Protein AF-A0A8H6ERH5-F1 (afdb_monomer_lite)

pLDDT: mean 72.52, std 19.08, range [26.14, 94.0]

Secondary structure (DSSP, 8-state):
---------TTHHHH-S---------SSTTTGGGS-HHHHHHHTTT-THHHHGGG-----S-HHHHHHHHHHHHHHHHHHHHHHTSSS-----HHHHHHHHHHHHHHHHHHS---EEEETTEEEES--SSPPHHHHHHHHHHHHHHTSPPTHHHHHHHHHHHH-----HHHHHHHHHHHHHHHHHHHHHHTTT----TTS--HHHHHHHHHHHHHHHHHHTT-

Sequence (223 aa):
MVHNSSSGDLSEWRLKKVAPEDEEGGEVEGDLRNIPDIVVETLELKNQTQYEHHKADPPLLTFRYFLLSVLFVVPGALMDTMNSFRTTSAPYGVLVVQLLSYPLGEWLSQVLPHRDVDLGLFKFSLNPGPWSVKESVLVTLTAASGATGNQGTFGISLAKIFYDIDIPVWACLAFMYGIVWTGYSFGAVARKFVLYDPKFVWPKALMQTSLSGLSRKALEQKA

Foldseek 3Di:
DDDDDDDDDPVVVVPPPDDDDDDDDDDPVPQVPLFPVLVCVLVVVVPVVVVVVPPDDDPQDAVLLVVLLCVLLVVLQVLQVVQVVDPDHDHDDLVVLLVVLLVVSQVLLVVWDQDFDCPPVDTHTNHSDGDDLSNSLSSSVSSVLRSHHQPLVVVQVCCCPPVVDDDDPVVSVVVSVVVSVVVVVVVVVVVVVDDPRSNDDDVVVSVSSSSSVVSVVVVVVVD

Structure (mmCIF, N/CA/C/O backbone):
data_AF-A0A8H6ERH5-F1
#
_entry.id   AF-A0A8H6ERH5-F1
#
loop_
_atom_site.group_PDB
_atom_site.id
_atom_site.type_symbol
_atom_site.label_atom_id
_atom_site.label_alt_id
_atom_site.label_comp_id
_atom_site.label_asym_id
_atom_site.label_entity_id
_atom_site.label_seq_id
_atom_site.pdbx_PDB_ins_code
_atom_site.Cartn_x
_atom_site.Cartn_y
_atom_site.Cartn_z
_atom_site.occupancy
_atom_site.B_iso_or_equiv
_atom_site.auth_seq_id
_atom_site.auth_comp_id
_atom_site.auth_asym_id
_atom_site.auth_atom_id
_atom_site.pdbx_PDB_model_num
ATOM 1 N N . MET A 1 1 ? 15.194 -51.498 31.115 1.00 32.91 1 MET A N 1
ATOM 2 C CA . MET A 1 1 ? 16.043 -50.914 30.054 1.00 32.91 1 MET A CA 1
ATOM 3 C C . MET A 1 1 ? 15.206 -50.818 28.798 1.00 32.91 1 MET A C 1
ATOM 5 O O . MET A 1 1 ? 14.539 -51.782 28.451 1.00 32.91 1 MET A O 1
ATOM 9 N N . VAL A 1 2 ? 15.143 -49.614 28.242 1.00 30.33 2 VAL A N 1
ATOM 10 C CA . VAL A 1 2 ? 14.163 -49.163 27.253 1.00 30.33 2 VAL A CA 1
ATOM 11 C C . VAL A 1 2 ? 14.554 -49.619 25.849 1.00 30.33 2 VAL A C 1
ATOM 13 O O . VAL A 1 2 ? 15.672 -49.377 25.411 1.00 30.33 2 VAL A O 1
ATOM 16 N N . HIS A 1 3 ? 13.589 -50.190 25.136 1.00 30.77 3 HIS A N 1
ATOM 17 C CA . HIS A 1 3 ? 13.425 -50.026 23.696 1.00 30.77 3 HIS A CA 1
ATOM 18 C C . HIS A 1 3 ? 11.953 -49.667 23.474 1.00 30.77 3 HIS A C 1
ATOM 20 O O . HIS A 1 3 ? 11.085 -50.391 23.949 1.00 30.77 3 HIS A O 1
ATOM 26 N N . ASN A 1 4 ? 11.662 -48.584 22.756 1.00 29.19 4 ASN A N 1
ATOM 27 C CA . ASN A 1 4 ? 11.201 -48.734 21.379 1.00 29.19 4 ASN A CA 1
ATOM 28 C C . ASN A 1 4 ? 11.139 -47.378 20.660 1.00 29.19 4 ASN A C 1
ATOM 30 O O . ASN A 1 4 ? 10.745 -46.363 21.225 1.00 29.19 4 ASN A O 1
ATOM 34 N N . SER A 1 5 ? 11.542 -47.422 19.398 1.00 46.59 5 SER A N 1
ATOM 35 C CA . SER A 1 5 ? 11.396 -46.394 18.377 1.00 46.59 5 SER A CA 1
ATOM 36 C C . SER A 1 5 ? 9.991 -46.485 17.776 1.00 46.59 5 SER A C 1
ATOM 38 O O . SER A 1 5 ? 9.533 -47.589 17.493 1.00 46.59 5 SER A O 1
ATOM 40 N N . SER A 1 6 ? 9.321 -45.355 17.540 1.00 32.53 6 SER A N 1
ATOM 41 C CA . SER A 1 6 ? 8.239 -45.274 16.553 1.00 32.53 6 SER A CA 1
ATOM 42 C C . SER A 1 6 ? 8.001 -43.820 16.142 1.00 32.53 6 SER A C 1
ATOM 44 O O . SER A 1 6 ? 7.583 -42.995 16.946 1.00 32.53 6 SER A O 1
ATOM 46 N N . SER A 1 7 ? 8.329 -43.548 14.879 1.00 36.69 7 SER A N 1
ATOM 47 C CA . SER A 1 7 ? 7.862 -42.473 13.991 1.00 36.69 7 SER A CA 1
ATOM 48 C C . SER A 1 7 ? 6.843 -41.476 14.565 1.00 36.69 7 SER A C 1
ATOM 50 O O . SER A 1 7 ? 5.673 -41.811 14.735 1.00 36.69 7 SER A O 1
ATOM 52 N N . GLY A 1 8 ? 7.279 -40.227 14.756 1.00 41.34 8 GLY A N 1
ATOM 53 C CA . GLY A 1 8 ? 6.389 -39.086 14.972 1.00 41.34 8 GLY A CA 1
ATOM 54 C C . GLY A 1 8 ? 5.612 -38.776 13.695 1.00 41.34 8 GLY A C 1
ATOM 55 O O . GLY A 1 8 ? 6.183 -38.298 12.713 1.00 41.34 8 GLY A O 1
ATOM 56 N N . ASP A 1 9 ? 4.325 -39.103 13.710 1.00 38.03 9 ASP A N 1
ATOM 57 C CA . ASP A 1 9 ? 3.399 -38.868 12.615 1.00 38.03 9 ASP A CA 1
ATOM 58 C C . ASP A 1 9 ? 3.100 -37.362 12.484 1.00 38.03 9 ASP A C 1
ATOM 60 O O . ASP A 1 9 ? 2.643 -36.694 13.411 1.00 38.03 9 ASP A O 1
ATOM 64 N N . LEU A 1 10 ? 3.376 -36.809 11.303 1.00 41.69 10 LEU A N 1
ATOM 65 C CA . LEU A 1 10 ? 3.173 -35.402 10.942 1.00 41.69 10 LEU A CA 1
ATOM 66 C C . LEU A 1 10 ? 1.688 -35.090 10.651 1.00 41.69 10 LEU A C 1
ATOM 68 O O . LEU A 1 10 ? 1.361 -34.082 10.024 1.00 41.69 10 LEU A O 1
ATOM 72 N N . SER A 1 11 ? 0.771 -35.966 11.040 1.00 43.31 11 SER A N 1
ATOM 73 C CA . SER A 1 11 ? -0.672 -35.757 10.951 1.00 43.31 11 SER A CA 1
ATOM 74 C C . SER A 1 11 ? -1.212 -34.975 12.161 1.00 43.31 11 SER A C 1
ATOM 76 O O . SER A 1 11 ? -2.149 -34.187 12.005 1.00 43.31 11 SER A O 1
ATOM 78 N N . GLU A 1 12 ? -0.562 -35.076 13.329 1.00 37.28 12 GLU A N 1
ATOM 79 C CA . GLU A 1 12 ? -1.030 -34.446 14.573 1.00 37.28 12 GLU A CA 1
ATOM 80 C C . GLU A 1 12 ? -0.913 -32.914 14.572 1.00 37.28 12 GLU A C 1
ATOM 82 O O . GLU A 1 12 ? -1.787 -32.222 15.095 1.00 37.28 12 GLU A O 1
ATOM 87 N N . TRP A 1 13 ? 0.093 -32.339 13.898 1.00 42.53 13 TRP A N 1
ATOM 88 C CA . TRP A 1 13 ? 0.202 -30.874 13.786 1.00 42.53 13 TRP A CA 1
ATOM 89 C C . TRP A 1 13 ? -0.883 -30.263 12.890 1.00 42.53 13 TRP A C 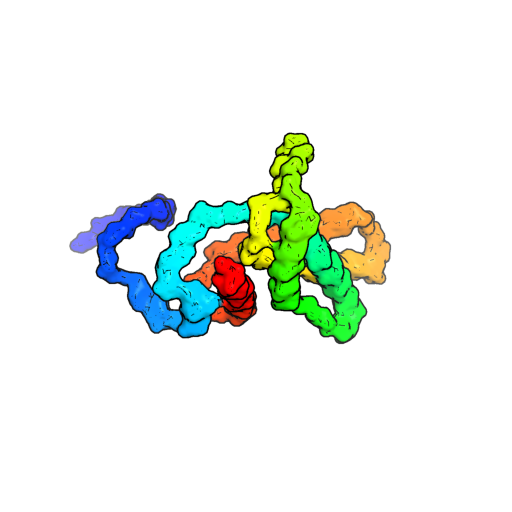1
ATOM 91 O O . TRP A 1 13 ? -1.138 -29.059 12.960 1.00 42.53 13 TRP A O 1
ATOM 101 N N . ARG A 1 14 ? -1.527 -31.072 12.036 1.00 40.72 14 ARG A N 1
ATOM 102 C CA . ARG A 1 14 ? -2.529 -30.591 11.078 1.00 40.72 14 ARG A CA 1
ATOM 103 C C . ARG A 1 14 ? -3.953 -30.584 11.639 1.00 40.72 14 ARG A C 1
ATOM 105 O O . ARG A 1 14 ? -4.793 -29.888 11.073 1.00 40.72 14 ARG A O 1
ATOM 112 N N . LEU A 1 15 ? -4.215 -31.306 12.733 1.00 36.16 15 LEU A N 1
ATOM 113 C CA . LEU A 1 15 ? -5.553 -31.448 13.325 1.00 36.16 15 LEU A CA 1
ATOM 114 C C . LEU A 1 15 ? -5.824 -30.520 14.518 1.00 36.16 15 LEU A C 1
ATOM 116 O O . LEU A 1 15 ? -6.975 -30.368 14.910 1.00 36.16 15 LEU A O 1
ATOM 120 N N . LYS A 1 16 ? -4.825 -29.794 15.036 1.00 35.09 16 LYS A N 1
ATOM 121 C CA . LYS A 1 16 ? -5.028 -28.789 16.100 1.00 35.09 16 LYS A CA 1
ATOM 122 C C . LYS A 1 16 ? -5.417 -27.403 15.558 1.00 35.09 16 LYS A C 1
ATOM 124 O O . LYS A 1 16 ? -4.915 -26.376 16.010 1.00 35.09 16 LYS A O 1
ATOM 129 N N . LYS A 1 17 ? -6.296 -27.365 14.553 1.00 38.44 17 LYS A N 1
ATOM 130 C CA . LYS A 1 17 ? -6.942 -26.133 14.085 1.00 38.44 17 LYS A CA 1
ATOM 131 C C . LYS A 1 17 ? -8.451 -26.230 14.293 1.00 38.44 17 LYS A C 1
ATOM 133 O O . LYS A 1 17 ? -9.139 -26.879 13.520 1.00 38.44 17 LYS A O 1
ATOM 138 N N . VAL A 1 18 ? -8.907 -25.442 15.268 1.00 41.81 18 VAL A N 1
ATOM 139 C CA . VAL A 1 18 ? -10.250 -24.852 15.359 1.00 41.81 18 VAL A CA 1
ATOM 140 C C . VAL A 1 18 ? -11.372 -25.841 15.704 1.00 41.81 18 VAL A C 1
ATOM 142 O O . VAL A 1 18 ? -12.206 -26.174 14.870 1.00 41.81 18 VAL A O 1
ATOM 145 N N . ALA A 1 19 ? -11.435 -26.230 16.975 1.00 27.19 19 ALA A N 1
ATOM 146 C CA . ALA A 1 19 ? -12.699 -26.521 17.650 1.00 27.19 19 ALA A CA 1
ATOM 147 C C . ALA A 1 19 ? -12.810 -25.563 18.854 1.00 27.19 19 ALA A C 1
ATOM 149 O O . ALA A 1 19 ? -11.779 -25.313 19.487 1.00 27.19 19 ALA A O 1
ATOM 150 N N . PRO A 1 20 ? -13.987 -24.971 19.132 1.00 36.72 20 PRO A N 1
ATOM 151 C CA . PRO A 1 20 ? -14.190 -24.170 20.327 1.00 36.72 20 PRO A CA 1
ATOM 152 C C . PRO A 1 20 ? -14.444 -25.135 21.486 1.00 36.72 20 PRO A C 1
ATOM 154 O O . PRO A 1 20 ? -15.455 -25.835 21.502 1.00 36.72 20 PRO A O 1
ATOM 157 N N . GLU A 1 21 ? -13.494 -25.230 22.409 1.00 31.00 21 GLU A N 1
ATOM 158 C CA . GLU A 1 21 ? -13.768 -25.782 23.732 1.00 31.00 21 GLU A CA 1
ATOM 159 C C . GLU A 1 21 ? -13.879 -24.600 24.685 1.00 31.00 21 GLU A C 1
ATOM 161 O O . GLU A 1 21 ? -12.895 -23.951 25.045 1.00 31.00 21 GLU A O 1
ATOM 166 N N . ASP A 1 22 ? -15.132 -24.285 24.987 1.00 33.00 22 ASP A N 1
ATOM 167 C CA . ASP A 1 22 ? -15.521 -23.350 26.018 1.00 33.00 22 ASP A CA 1
ATOM 168 C C . ASP A 1 22 ? -15.346 -24.041 27.379 1.00 33.00 22 ASP A C 1
ATOM 170 O O . ASP A 1 22 ? -15.699 -25.207 27.543 1.00 33.00 22 ASP A O 1
ATOM 174 N N . GLU A 1 23 ? -14.854 -23.263 28.343 1.00 34.81 23 GLU A N 1
ATOM 175 C CA . GLU A 1 23 ? -14.802 -23.540 29.784 1.00 34.81 23 GLU A CA 1
ATOM 176 C C . GLU A 1 23 ? -13.723 -24.514 30.288 1.00 34.81 23 GLU A C 1
ATOM 178 O O . GLU A 1 23 ? -13.977 -25.668 30.599 1.00 34.81 23 GLU A O 1
ATOM 183 N N . GLU A 1 24 ? -12.535 -23.967 30.561 1.00 26.14 24 GLU A N 1
ATOM 184 C CA . GLU A 1 24 ? -12.023 -23.937 31.937 1.00 26.14 24 GLU A CA 1
ATOM 185 C C . GLU A 1 24 ? -11.011 -22.791 32.088 1.00 26.14 24 GLU A C 1
ATOM 187 O O . GLU A 1 24 ? -10.061 -22.630 31.320 1.00 26.14 24 GLU A O 1
ATOM 192 N N . GLY A 1 25 ? -11.284 -21.908 33.048 1.00 31.70 25 GLY A N 1
ATOM 193 C CA . GLY A 1 25 ? -10.485 -20.722 33.311 1.00 31.70 25 GLY A CA 1
ATOM 194 C C . GLY A 1 25 ? -9.095 -21.078 33.825 1.00 31.70 25 GLY A C 1
ATOM 195 O O . GLY A 1 25 ? -8.953 -21.652 34.900 1.00 31.70 25 GLY A O 1
ATOM 196 N N . GLY A 1 26 ? -8.071 -20.654 33.089 1.00 31.22 26 GLY A N 1
ATOM 197 C CA . GLY A 1 26 ? -6.693 -20.656 33.566 1.00 31.22 26 GLY A CA 1
ATOM 198 C C . GLY A 1 26 ? -5.695 -21.002 32.475 1.00 31.22 26 GLY A C 1
ATOM 199 O O . GLY A 1 26 ? -5.249 -22.131 32.434 1.00 31.22 26 GLY A O 1
ATOM 200 N N . GLU A 1 27 ? -5.358 -20.023 31.623 1.00 34.25 27 GLU A N 1
ATOM 201 C CA . GLU A 1 27 ? -4.037 -19.888 30.956 1.00 34.25 27 GLU A CA 1
ATOM 202 C C . GLU A 1 27 ? -3.940 -18.684 29.987 1.00 34.25 27 GLU A C 1
ATOM 204 O O . GLU A 1 27 ? -2.885 -18.434 29.415 1.00 34.25 27 GLU A O 1
ATOM 209 N N . VAL A 1 28 ? -4.983 -17.851 29.853 1.00 41.94 28 VAL A N 1
ATOM 210 C CA . VAL A 1 28 ? -4.925 -16.607 29.046 1.00 41.94 28 VAL A CA 1
ATOM 211 C C . VAL A 1 28 ? -4.304 -15.422 29.822 1.00 41.94 28 VAL A C 1
ATOM 213 O O . VAL A 1 28 ? -3.783 -14.477 29.235 1.00 41.94 28 VAL A O 1
ATOM 216 N N . GLU A 1 29 ? -4.273 -15.485 31.157 1.00 40.97 29 GLU A N 1
ATOM 217 C CA . GLU A 1 29 ? -3.832 -14.390 32.044 1.00 40.97 29 GLU A CA 1
ATOM 218 C C . GLU A 1 29 ? -2.298 -14.179 32.077 1.00 40.97 29 GLU A C 1
ATOM 220 O O . GLU A 1 29 ? -1.809 -13.132 32.503 1.00 40.97 29 GLU A O 1
ATOM 225 N N . GLY A 1 30 ? -1.508 -15.173 31.650 1.00 43.44 30 GLY A N 1
ATOM 226 C CA . GLY A 1 30 ? -0.041 -15.125 31.720 1.00 43.44 30 GLY A CA 1
ATOM 227 C C . GLY A 1 30 ? 0.622 -14.382 30.557 1.00 43.44 30 GLY A C 1
ATOM 228 O O . GLY A 1 30 ? 1.611 -13.675 30.759 1.00 43.44 30 GLY A O 1
ATOM 229 N N . ASP A 1 31 ? 0.062 -14.509 29.351 1.00 52.72 31 ASP A N 1
ATOM 230 C CA . ASP A 1 31 ? 0.683 -14.017 28.112 1.00 52.72 31 ASP A CA 1
ATOM 231 C C . ASP A 1 31 ? 0.340 -12.541 27.823 1.00 52.72 31 ASP A C 1
ATOM 233 O O . ASP A 1 31 ? 1.144 -11.793 27.267 1.00 52.72 31 ASP A O 1
ATOM 237 N N . LEU A 1 32 ? -0.810 -12.069 28.319 1.00 54.53 32 LEU A N 1
ATOM 238 C CA . LEU A 1 32 ? -1.227 -10.659 28.273 1.00 54.53 32 LEU A CA 1
ATOM 239 C C . LEU A 1 32 ? -0.450 -9.766 29.259 1.00 54.53 32 LEU A C 1
ATOM 241 O O . LEU A 1 32 ? -0.367 -8.554 29.071 1.00 54.53 32 LEU A O 1
ATOM 245 N N . ARG A 1 33 ? 0.142 -10.353 30.308 1.00 55.94 33 ARG A N 1
ATOM 246 C CA . ARG A 1 33 ? 0.747 -9.630 31.443 1.00 55.94 33 ARG A CA 1
ATOM 247 C C . ARG A 1 33 ? 2.080 -8.943 31.117 1.00 55.94 33 ARG A C 1
ATOM 249 O O . ARG A 1 33 ? 2.532 -8.105 31.887 1.00 55.94 33 ARG A O 1
ATOM 256 N N . ASN A 1 34 ? 2.706 -9.310 29.997 1.00 57.59 34 ASN A N 1
ATOM 257 C CA . ASN A 1 34 ? 3.977 -8.750 29.517 1.00 57.59 34 ASN A CA 1
ATOM 258 C C . ASN A 1 34 ? 3.827 -7.920 28.229 1.00 57.59 34 ASN A C 1
ATOM 260 O O . ASN A 1 34 ? 4.832 -7.563 27.610 1.00 57.59 34 ASN A O 1
ATOM 264 N N . ILE A 1 35 ? 2.597 -7.633 27.796 1.00 65.69 35 ILE A N 1
ATOM 265 C CA . ILE A 1 35 ? 2.354 -6.774 26.636 1.00 65.69 35 ILE A CA 1
ATOM 266 C C . ILE A 1 35 ? 2.500 -5.314 27.083 1.00 65.69 35 ILE A C 1
ATOM 268 O O . ILE A 1 35 ? 1.932 -4.942 28.107 1.00 65.69 35 ILE A O 1
ATOM 272 N N . PRO A 1 36 ? 3.221 -4.461 26.336 1.00 67.75 36 PRO A N 1
ATOM 273 C CA . PRO A 1 36 ? 3.267 -3.033 26.627 1.00 67.75 36 PRO A CA 1
ATOM 274 C C . PRO A 1 36 ? 1.858 -2.422 26.658 1.00 67.75 36 PRO A C 1
ATOM 276 O O . PRO A 1 36 ? 1.095 -2.595 25.704 1.00 67.75 36 PRO A O 1
ATOM 279 N N . ASP A 1 37 ? 1.539 -1.657 27.707 1.00 66.25 37 ASP A N 1
ATOM 280 C CA . ASP A 1 37 ? 0.196 -1.097 27.953 1.00 66.25 37 ASP A CA 1
ATOM 281 C C . ASP A 1 37 ? -0.380 -0.341 26.745 1.00 66.25 37 ASP A C 1
ATOM 283 O O . ASP A 1 37 ? -1.569 -0.437 26.449 1.00 66.25 37 ASP A O 1
ATOM 287 N N . ILE A 1 38 ? 0.478 0.336 25.973 1.00 67.50 38 ILE A N 1
ATOM 288 C CA . ILE A 1 38 ? 0.077 1.077 24.771 1.00 67.50 38 ILE A CA 1
ATOM 289 C C . ILE A 1 38 ? -0.574 0.192 23.696 1.00 67.50 38 ILE A C 1
ATOM 291 O O . ILE A 1 38 ? -1.449 0.645 22.960 1.00 67.50 38 ILE A O 1
ATOM 295 N N . VAL A 1 39 ? -0.180 -1.078 23.586 1.00 64.94 39 VAL A N 1
ATOM 296 C CA . VAL A 1 39 ? -0.777 -2.027 22.631 1.00 64.94 39 VAL A CA 1
ATOM 297 C C . VAL A 1 39 ? -2.144 -2.481 23.123 1.00 64.94 39 VAL A C 1
ATOM 299 O O . VAL A 1 39 ? -3.086 -2.567 22.341 1.00 64.94 39 VAL A O 1
ATOM 302 N N . VAL A 1 40 ? -2.265 -2.727 24.426 1.00 65.44 40 VAL A N 1
ATOM 303 C CA . VAL A 1 40 ? -3.524 -3.141 25.055 1.00 65.44 40 VAL A CA 1
ATOM 304 C C . VAL A 1 40 ? -4.563 -2.022 24.973 1.00 65.44 40 VAL A C 1
ATOM 306 O O . VAL A 1 40 ? -5.725 -2.289 24.665 1.00 65.44 40 VAL A O 1
ATOM 309 N N . GLU A 1 41 ? -4.140 -0.775 25.183 1.00 67.19 41 GLU A N 1
ATOM 310 C CA . GLU A 1 41 ? -4.991 0.412 25.084 1.00 67.19 41 GLU A CA 1
ATOM 311 C C . GLU A 1 41 ? -5.421 0.697 23.638 1.00 67.19 41 GLU A C 1
ATOM 313 O O . GLU A 1 41 ? -6.604 0.902 23.374 1.00 67.19 41 GLU A O 1
ATOM 318 N N . THR A 1 42 ? -4.488 0.668 22.681 1.00 63.84 42 THR A N 1
ATOM 319 C CA . THR A 1 42 ? -4.799 0.960 21.266 1.00 63.84 42 THR A CA 1
ATOM 320 C C . THR A 1 42 ? -5.655 -0.106 20.596 1.00 63.84 42 THR A C 1
ATOM 322 O O . THR A 1 42 ? -6.442 0.218 19.707 1.00 63.84 42 THR A O 1
ATOM 325 N N . LEU A 1 43 ? -5.500 -1.370 20.988 1.00 60.78 43 LEU A N 1
ATOM 326 C CA . LEU A 1 43 ? -6.274 -2.480 20.437 1.00 60.78 43 LEU A CA 1
ATOM 327 C C . LEU A 1 43 ? -7.542 -2.784 21.251 1.00 60.78 43 LEU A C 1
ATOM 329 O O . LEU A 1 43 ? -8.317 -3.647 20.841 1.00 60.78 43 LEU A O 1
ATOM 333 N N . GLU A 1 44 ? -7.756 -2.091 22.378 1.00 58.53 44 GLU A N 1
ATOM 334 C CA . GLU A 1 44 ? -8.864 -2.315 23.321 1.00 58.53 44 GLU A CA 1
ATOM 335 C C . GLU A 1 44 ? -9.087 -3.808 23.632 1.00 58.53 44 GLU A C 1
ATOM 337 O O . GLU A 1 44 ? -10.214 -4.264 23.832 1.00 58.53 44 GLU A O 1
ATOM 342 N N . LEU A 1 45 ? -7.994 -4.584 23.705 1.00 51.81 45 LEU A N 1
ATOM 343 C CA . LEU A 1 45 ? -8.014 -6.048 23.884 1.00 51.81 45 LEU A CA 1
ATOM 344 C C . LEU A 1 45 ? -8.688 -6.489 25.190 1.00 51.81 45 LEU A C 1
ATOM 346 O O . LEU A 1 45 ? -8.999 -7.661 25.363 1.00 51.81 45 LEU A O 1
ATOM 350 N N . LYS A 1 46 ? -8.918 -5.550 26.112 1.00 42.69 46 LYS A N 1
ATOM 351 C CA . LYS A 1 46 ? -9.521 -5.796 27.421 1.00 42.69 46 LYS A CA 1
ATOM 352 C C . LYS A 1 46 ? -11.019 -6.122 27.352 1.00 42.69 46 LYS A C 1
ATOM 354 O O . LYS A 1 46 ? -11.530 -6.760 28.265 1.00 42.69 46 LYS A O 1
ATOM 359 N N . ASN A 1 47 ? -11.717 -5.730 26.282 1.00 46.69 47 ASN A N 1
ATOM 360 C CA . ASN A 1 47 ? -13.118 -6.094 26.064 1.00 46.69 47 ASN A CA 1
ATOM 361 C C . ASN A 1 47 ? -13.203 -7.206 25.009 1.00 46.69 47 ASN A C 1
ATOM 363 O O . ASN A 1 47 ? -13.352 -6.963 23.812 1.00 46.69 47 ASN A O 1
ATOM 367 N N . GLN A 1 48 ? -13.115 -8.451 25.484 1.00 43.03 48 GLN A N 1
ATOM 368 C CA . GLN A 1 48 ? -13.188 -9.695 24.702 1.00 43.03 48 GLN A CA 1
ATOM 369 C C . GLN A 1 48 ? -14.423 -9.783 23.777 1.00 43.03 48 GLN A C 1
ATOM 371 O O . GLN A 1 48 ? -14.390 -10.452 22.747 1.00 43.03 48 GLN A O 1
ATOM 376 N N . THR A 1 49 ? -15.480 -9.024 24.076 1.00 46.69 49 THR A N 1
ATOM 377 C CA . THR A 1 49 ? -16.705 -8.875 23.271 1.00 46.69 49 THR A CA 1
ATOM 378 C C . THR A 1 49 ? -16.478 -8.300 21.865 1.00 46.69 49 THR A C 1
ATOM 380 O O . THR A 1 49 ? -17.320 -8.474 20.985 1.00 46.69 49 THR A O 1
ATOM 383 N N . GLN A 1 50 ? -15.338 -7.654 21.605 1.00 44.94 50 GLN A N 1
ATOM 384 C CA . GLN A 1 50 ? -15.022 -7.082 20.294 1.00 44.94 50 GLN A CA 1
ATOM 385 C C . GLN A 1 50 ? -14.582 -8.123 19.247 1.00 44.94 50 GLN A C 1
ATOM 387 O O . GLN A 1 50 ? -14.738 -7.879 18.048 1.00 44.94 50 GLN A O 1
ATOM 392 N N . TYR A 1 51 ? -14.080 -9.289 19.669 1.00 45.56 51 TYR A N 1
ATOM 393 C CA . TYR A 1 51 ? -13.752 -10.387 18.750 1.00 45.56 51 TYR A CA 1
ATOM 394 C C . TYR A 1 51 ? -15.016 -11.045 18.163 1.00 45.56 51 TYR A C 1
ATOM 396 O O . TYR A 1 51 ? -15.038 -11.378 16.979 1.00 45.56 51 TYR A O 1
ATOM 404 N N . GLU A 1 52 ? -16.099 -11.125 18.943 1.00 40.22 52 GLU A N 1
ATOM 405 C CA . GLU A 1 52 ? -17.408 -11.663 18.526 1.00 40.22 52 GLU A CA 1
ATOM 406 C C . GLU A 1 52 ? -18.144 -10.754 17.518 1.00 40.22 52 GLU A C 1
ATOM 408 O O . GLU A 1 52 ? -18.864 -11.224 16.635 1.00 40.22 52 GLU A O 1
ATOM 413 N N . HIS A 1 53 ? -17.914 -9.436 17.567 1.00 44.53 53 HIS A N 1
ATOM 414 C CA . HIS A 1 53 ? -18.547 -8.469 16.657 1.00 44.53 53 HIS A CA 1
ATOM 415 C C . HIS A 1 53 ? -18.020 -8.515 15.208 1.00 44.53 53 HIS A C 1
ATOM 417 O O . HIS A 1 53 ? -18.513 -7.782 14.345 1.00 44.53 53 HIS A O 1
ATOM 423 N N . HIS A 1 54 ? -17.053 -9.387 14.896 1.00 48.44 54 HIS A N 1
ATOM 424 C CA . HIS A 1 54 ? -16.528 -9.565 13.537 1.00 48.44 54 HIS A CA 1
ATOM 425 C C . HIS A 1 54 ? -17.493 -10.298 12.586 1.00 48.44 54 HIS A C 1
ATOM 427 O O . HIS A 1 54 ? -17.176 -10.468 11.416 1.00 48.44 54 HIS A O 1
ATOM 433 N N . LYS A 1 55 ? -18.674 -10.719 13.053 1.00 42.44 55 LYS A N 1
ATOM 434 C CA . LYS A 1 55 ? -19.598 -11.567 12.281 1.00 42.44 55 LYS A CA 1
ATOM 435 C C . LYS A 1 55 ? -20.458 -10.832 11.242 1.00 42.44 55 LYS A C 1
ATOM 437 O O . LYS A 1 55 ? -21.101 -11.481 10.423 1.00 42.44 55 LYS A O 1
ATOM 442 N N . ALA A 1 56 ? -20.469 -9.500 11.247 1.00 50.16 56 ALA A N 1
ATOM 443 C CA . ALA A 1 56 ? -20.997 -8.715 10.136 1.00 50.16 56 ALA A CA 1
ATOM 444 C C . ALA A 1 56 ? -19.807 -8.208 9.319 1.00 50.16 56 ALA A C 1
ATOM 446 O O . ALA A 1 56 ? -19.152 -7.237 9.703 1.00 50.16 56 ALA A O 1
ATOM 447 N N . ASP A 1 57 ? -19.495 -8.889 8.220 1.00 57.12 57 ASP A N 1
ATOM 448 C CA . ASP A 1 57 ? -18.533 -8.405 7.237 1.00 57.12 57 ASP A CA 1
ATOM 449 C C . ASP A 1 57 ? -19.229 -7.348 6.374 1.00 57.12 57 ASP A C 1
ATOM 451 O O . ASP A 1 57 ? -19.978 -7.712 5.461 1.00 57.12 57 ASP A O 1
ATOM 455 N N . PRO A 1 58 ? -19.052 -6.034 6.640 1.00 65.31 58 PRO A N 1
ATOM 456 C CA . PRO A 1 58 ? -19.509 -5.042 5.684 1.00 65.31 58 PRO A CA 1
ATOM 457 C C . PRO A 1 58 ? -18.787 -5.307 4.356 1.00 65.31 58 PRO A C 1
ATOM 459 O O . PRO A 1 58 ? -17.613 -5.690 4.372 1.00 65.31 58 PRO A O 1
ATOM 462 N N . PRO A 1 59 ? -19.445 -5.116 3.204 1.00 67.56 59 PRO A N 1
ATOM 463 C CA . PRO A 1 59 ? -18.801 -5.311 1.913 1.00 67.56 59 PRO A CA 1
ATOM 464 C C . PRO A 1 59 ? -17.560 -4.414 1.813 1.00 67.56 59 PRO A C 1
ATOM 466 O O . PRO A 1 59 ? -17.657 -3.195 1.883 1.00 67.56 59 PRO A O 1
ATOM 469 N N . LEU A 1 60 ? -16.383 -5.035 1.693 1.00 68.75 60 LEU A N 1
ATOM 470 C CA . LEU A 1 60 ? -15.085 -4.345 1.734 1.00 68.75 60 LEU A CA 1
ATOM 471 C C . LEU A 1 60 ? -14.648 -3.836 0.353 1.00 68.75 60 LEU A C 1
ATOM 473 O O . LEU A 1 60 ? -14.003 -2.798 0.239 1.00 68.75 60 LEU A O 1
ATOM 477 N N . LEU A 1 61 ? -14.994 -4.572 -0.706 1.00 73.81 61 LEU A N 1
ATOM 478 C CA . LEU A 1 61 ? -14.632 -4.249 -2.087 1.00 73.81 61 LEU A CA 1
ATOM 479 C C . LEU A 1 61 ? -15.763 -3.486 -2.772 1.00 73.81 61 LEU A C 1
ATOM 481 O O . LEU A 1 61 ? -16.465 -4.018 -3.632 1.00 73.81 61 LEU A O 1
ATOM 485 N N . THR A 1 62 ? -15.946 -2.231 -2.370 1.00 80.88 62 THR A N 1
ATOM 486 C CA . THR A 1 62 ? -16.943 -1.345 -2.974 1.00 80.88 62 THR A CA 1
ATOM 487 C C . THR A 1 62 ? -16.348 -0.478 -4.087 1.00 80.88 62 THR A C 1
ATOM 489 O O . THR A 1 62 ? -15.152 -0.210 -4.138 1.00 80.88 62 THR A O 1
ATOM 492 N N . PHE A 1 63 ? -17.171 0.016 -5.008 1.00 81.25 63 PHE A N 1
ATOM 493 C CA . PHE A 1 63 ? -16.760 1.007 -6.014 1.00 81.25 63 PHE A CA 1
ATOM 494 C C . PHE A 1 63 ? -16.272 2.294 -5.377 1.00 81.25 63 PHE A C 1
ATOM 496 O O . PHE A 1 63 ? -15.337 2.896 -5.887 1.00 81.25 63 PHE A O 1
ATOM 503 N N . ARG A 1 64 ? -16.849 2.685 -4.236 1.00 83.75 64 ARG A N 1
ATOM 504 C CA . ARG A 1 64 ? -16.352 3.807 -3.433 1.00 83.75 64 ARG A CA 1
ATOM 505 C C . ARG A 1 64 ? -14.894 3.580 -3.035 1.00 83.75 64 ARG A C 1
ATOM 507 O O . ARG A 1 64 ? -14.070 4.472 -3.219 1.00 83.75 64 ARG A O 1
ATOM 514 N N . TYR A 1 65 ? -14.562 2.365 -2.590 1.00 86.25 65 TYR A N 1
ATOM 515 C CA . TYR A 1 65 ? -13.181 1.959 -2.343 1.00 86.25 65 TYR A CA 1
ATOM 516 C C . TYR A 1 65 ? -12.306 2.069 -3.603 1.00 86.25 65 TYR A C 1
ATOM 518 O O . TYR A 1 65 ? -11.232 2.664 -3.526 1.00 86.25 65 TYR A O 1
ATOM 526 N N . PHE A 1 66 ? -12.742 1.569 -4.766 1.00 87.56 66 PHE A N 1
ATOM 527 C CA . PHE A 1 66 ? -11.957 1.679 -6.007 1.00 87.56 66 PHE A CA 1
ATOM 528 C C . PHE A 1 66 ? -11.754 3.136 -6.450 1.00 87.56 66 PHE A C 1
ATOM 530 O O . PHE A 1 66 ? -10.639 3.515 -6.805 1.00 87.56 66 PHE A O 1
ATOM 537 N N . LEU A 1 67 ? -12.798 3.965 -6.374 1.00 88.12 67 LEU A N 1
ATOM 538 C CA . LEU A 1 67 ? -12.752 5.383 -6.731 1.00 88.12 67 LEU A CA 1
ATOM 539 C C . LEU A 1 67 ? -11.767 6.147 -5.839 1.00 88.12 67 LEU A C 1
ATOM 541 O O . LEU A 1 67 ? -10.889 6.843 -6.349 1.00 88.12 67 LEU A O 1
ATOM 545 N N . LEU A 1 68 ? -11.874 5.981 -4.517 1.00 88.50 68 LEU A N 1
ATOM 546 C CA . LEU A 1 68 ? -10.958 6.610 -3.563 1.00 88.50 68 LEU A CA 1
ATOM 547 C C . LEU A 1 68 ? -9.537 6.065 -3.700 1.00 88.50 68 LEU A C 1
ATOM 549 O O . LEU A 1 68 ? -8.580 6.833 -3.627 1.00 88.50 68 LEU A O 1
ATOM 553 N N . SER A 1 69 ? -9.383 4.765 -3.954 1.00 90.56 69 SER A N 1
ATOM 554 C CA . SER A 1 69 ? -8.067 4.170 -4.186 1.00 90.56 69 SER A CA 1
ATOM 555 C C . SER A 1 69 ? -7.386 4.818 -5.384 1.00 90.56 69 SER A C 1
ATOM 557 O O . SER A 1 69 ? -6.256 5.268 -5.255 1.00 90.56 69 SER A O 1
ATOM 559 N N . VAL A 1 70 ? -8.067 4.948 -6.526 1.00 91.25 70 VAL A N 1
ATOM 560 C CA . VAL A 1 70 ? -7.508 5.618 -7.713 1.00 91.25 70 VAL A CA 1
ATOM 561 C C . VAL A 1 70 ? -7.191 7.086 -7.419 1.00 91.25 70 VAL A C 1
ATOM 563 O O . VAL A 1 70 ? -6.111 7.557 -7.779 1.00 91.25 70 VAL A O 1
ATOM 566 N N . LEU A 1 71 ? -8.089 7.787 -6.718 1.00 91.88 71 LEU A N 1
ATOM 567 C CA . LEU A 1 71 ? -7.914 9.194 -6.353 1.00 91.88 71 LEU A CA 1
ATOM 568 C C . LEU A 1 71 ? -6.652 9.436 -5.514 1.00 91.88 71 LEU A C 1
ATOM 570 O O . LEU A 1 71 ? -5.970 10.434 -5.728 1.00 91.88 71 LEU A O 1
ATOM 574 N N . PHE A 1 72 ? -6.330 8.544 -4.575 1.00 90.56 72 PHE A N 1
ATOM 575 C CA . PHE A 1 72 ? -5.149 8.686 -3.719 1.00 90.56 72 PHE A CA 1
ATOM 576 C C . PHE A 1 72 ? -3.879 8.077 -4.324 1.00 90.56 72 PHE A C 1
ATOM 578 O O . PHE A 1 72 ? -2.798 8.652 -4.174 1.00 90.56 72 PHE A O 1
ATOM 585 N N . VAL A 1 73 ? -3.998 6.948 -5.028 1.00 92.75 73 VAL A N 1
ATOM 586 C CA . VAL A 1 73 ? -2.866 6.214 -5.611 1.00 92.75 73 VAL A CA 1
ATOM 587 C C . VAL A 1 73 ? -2.257 6.962 -6.790 1.00 92.75 73 VAL A C 1
ATOM 589 O O . VAL A 1 73 ? -1.038 7.085 -6.840 1.00 92.75 73 VAL A O 1
ATOM 592 N N . VAL A 1 74 ? -3.062 7.479 -7.727 1.00 91.62 74 VAL A N 1
ATOM 593 C CA . VAL A 1 74 ? -2.528 8.086 -8.962 1.00 91.62 74 VAL A CA 1
ATOM 594 C C . VAL A 1 74 ? -1.654 9.314 -8.668 1.00 91.62 74 VAL A C 1
ATOM 596 O O . VAL A 1 74 ? -0.507 9.331 -9.118 1.00 91.62 74 VAL A O 1
ATOM 599 N N . PRO A 1 75 ? -2.098 10.315 -7.879 1.00 90.25 75 PRO A N 1
ATOM 600 C CA . PRO A 1 75 ? -1.246 11.448 -7.525 1.00 90.25 75 PRO A CA 1
ATOM 601 C C . PRO A 1 75 ? -0.042 11.032 -6.676 1.00 90.25 75 PRO A C 1
ATOM 603 O O . PRO A 1 75 ? 1.044 11.581 -6.850 1.00 90.25 75 PRO A O 1
ATOM 606 N N . GLY A 1 76 ? -0.219 10.049 -5.786 1.00 89.00 76 GLY A N 1
ATOM 607 C CA . GLY A 1 76 ? 0.860 9.521 -4.952 1.00 89.00 76 GLY A CA 1
ATOM 608 C C . GLY A 1 76 ? 1.978 8.885 -5.781 1.00 89.00 76 GLY A C 1
ATOM 609 O O . GLY A 1 76 ? 3.136 9.265 -5.634 1.00 89.00 76 GLY A O 1
ATOM 610 N N . ALA A 1 77 ? 1.624 8.011 -6.724 1.00 89.50 77 ALA A N 1
ATOM 611 C CA . ALA A 1 77 ? 2.571 7.346 -7.618 1.00 89.50 77 ALA A CA 1
ATOM 612 C C . ALA A 1 77 ? 3.301 8.333 -8.541 1.00 89.50 77 ALA A C 1
ATOM 614 O O . ALA A 1 77 ? 4.501 8.182 -8.789 1.00 89.50 77 ALA A O 1
ATOM 615 N N . LEU A 1 78 ? 2.602 9.365 -9.030 1.00 88.75 78 LEU A N 1
ATOM 616 C CA . LEU A 1 78 ? 3.226 10.442 -9.803 1.00 88.75 78 LEU A CA 1
ATOM 617 C C . LEU A 1 78 ? 4.243 11.212 -8.958 1.00 88.75 78 LEU A C 1
ATOM 619 O O . LEU A 1 78 ? 5.370 11.428 -9.402 1.00 88.75 78 LEU A O 1
ATOM 623 N N . MET A 1 79 ? 3.870 11.584 -7.733 1.00 88.81 79 MET A N 1
ATOM 624 C CA . MET A 1 79 ? 4.750 12.303 -6.815 1.00 88.81 79 MET A CA 1
ATOM 625 C C . MET A 1 79 ? 5.991 11.477 -6.456 1.00 88.81 79 MET A C 1
ATOM 627 O O . MET A 1 79 ? 7.101 12.005 -6.490 1.00 88.81 79 MET A O 1
ATOM 631 N N . ASP A 1 80 ? 5.829 10.182 -6.183 1.00 88.31 80 ASP A N 1
ATOM 632 C CA . ASP A 1 80 ? 6.936 9.281 -5.849 1.00 88.31 80 ASP A CA 1
ATOM 633 C C . ASP A 1 80 ? 7.889 9.053 -7.037 1.00 88.31 80 ASP A C 1
ATOM 635 O O . ASP A 1 80 ? 9.115 9.149 -6.907 1.00 88.31 80 ASP A O 1
ATOM 639 N N . THR A 1 81 ? 7.330 8.865 -8.235 1.00 87.00 81 THR A N 1
ATOM 640 C CA . THR A 1 81 ? 8.123 8.737 -9.467 1.00 87.00 81 THR A CA 1
ATOM 641 C C . THR A 1 81 ? 8.903 10.021 -9.748 1.00 87.00 81 THR A C 1
ATOM 643 O O . THR A 1 81 ? 10.089 9.964 -10.061 1.00 87.00 81 THR A O 1
ATOM 646 N N . MET A 1 82 ? 8.283 11.194 -9.587 1.00 85.69 82 MET A N 1
ATOM 647 C CA . MET A 1 82 ? 8.974 12.477 -9.741 1.00 85.69 82 MET A CA 1
ATOM 648 C C . MET A 1 82 ? 10.067 12.677 -8.686 1.00 85.69 82 MET A C 1
ATOM 650 O O . MET A 1 82 ? 11.149 13.163 -9.017 1.00 85.69 82 MET A O 1
ATOM 654 N N . ASN A 1 83 ? 9.813 12.291 -7.434 1.00 86.00 83 ASN A N 1
ATOM 655 C CA . ASN A 1 83 ? 10.799 12.371 -6.356 1.00 86.00 83 ASN A CA 1
ATOM 656 C C . ASN A 1 83 ? 12.028 11.500 -6.635 1.00 86.00 83 ASN A C 1
ATOM 658 O O . ASN A 1 83 ? 13.133 11.903 -6.289 1.00 86.00 83 ASN A O 1
ATOM 662 N N . SER A 1 84 ? 11.861 10.360 -7.311 1.00 81.25 84 SER A N 1
ATOM 663 C CA . SER A 1 84 ? 12.971 9.467 -7.678 1.00 81.25 84 SER A CA 1
ATOM 664 C C . SER A 1 84 ? 14.007 10.124 -8.603 1.00 81.25 84 SER A C 1
ATOM 666 O O . SER A 1 84 ? 15.161 9.702 -8.627 1.00 81.25 84 SER A O 1
ATOM 668 N N . PHE A 1 85 ? 13.625 11.176 -9.335 1.00 80.44 85 PHE A N 1
ATOM 669 C CA . PHE A 1 85 ? 14.523 11.946 -10.206 1.00 80.44 85 PHE A CA 1
ATOM 670 C C . PHE A 1 85 ? 14.985 13.279 -9.592 1.00 80.44 85 PHE A C 1
ATOM 672 O O . PHE A 1 85 ? 15.758 14.004 -10.221 1.00 80.44 85 PHE A O 1
ATOM 679 N N . ARG A 1 86 ? 14.525 13.641 -8.385 1.00 82.69 86 ARG A N 1
ATOM 680 C CA . ARG A 1 86 ? 14.879 14.905 -7.713 1.00 82.69 86 ARG A CA 1
ATOM 681 C C . ARG A 1 86 ? 15.789 14.659 -6.512 1.00 82.69 86 ARG A C 1
ATOM 683 O O . ARG A 1 86 ? 15.707 13.645 -5.835 1.00 82.69 86 ARG A O 1
ATOM 690 N N . THR A 1 87 ? 16.642 15.637 -6.212 1.00 76.06 87 THR A N 1
ATOM 691 C CA . THR A 1 87 ? 17.557 15.603 -5.055 1.00 76.06 87 THR A CA 1
ATOM 692 C C . THR A 1 87 ? 16.865 15.902 -3.725 1.00 76.06 87 THR A C 1
ATOM 694 O O . THR A 1 87 ? 17.358 15.501 -2.675 1.00 76.06 87 THR A O 1
ATOM 697 N N . THR A 1 88 ? 15.724 16.597 -3.756 1.00 80.62 88 THR A N 1
ATOM 698 C CA . THR A 1 88 ? 14.865 16.823 -2.590 1.00 80.62 88 THR A CA 1
ATOM 699 C C . THR A 1 88 ? 13.613 15.964 -2.719 1.00 80.62 88 THR A C 1
ATOM 701 O O . THR A 1 88 ? 12.893 16.061 -3.715 1.00 80.62 88 THR A O 1
ATOM 704 N N . SER A 1 89 ? 13.383 15.096 -1.733 1.00 75.12 89 SER A N 1
ATOM 705 C CA . SER A 1 89 ? 12.242 14.182 -1.699 1.00 75.12 89 SER A CA 1
ATOM 706 C C . SER A 1 89 ? 11.225 14.664 -0.674 1.00 75.12 89 SER A C 1
ATOM 708 O O . SER A 1 89 ? 11.564 14.911 0.485 1.00 75.12 89 SER A O 1
ATOM 710 N N . ALA A 1 90 ? 9.973 14.797 -1.106 1.00 79.81 90 ALA A N 1
ATOM 711 C CA . ALA A 1 90 ? 8.842 15.053 -0.226 1.00 79.81 90 ALA A CA 1
ATOM 712 C C . ALA A 1 90 ? 8.074 13.734 -0.027 1.00 79.81 90 ALA A C 1
ATOM 714 O O . ALA A 1 90 ? 7.389 13.302 -0.958 1.00 79.81 90 ALA A O 1
ATOM 715 N N . PRO A 1 91 ? 8.193 13.065 1.135 1.00 77.81 91 PRO A N 1
ATOM 716 C CA . PRO A 1 91 ? 7.591 11.753 1.338 1.00 77.81 91 PRO A CA 1
ATOM 717 C C . PRO A 1 91 ? 6.061 11.826 1.315 1.00 77.81 91 PRO A C 1
ATOM 719 O O . PRO A 1 91 ? 5.454 12.723 1.903 1.00 77.81 91 PRO A O 1
ATOM 722 N N . TYR A 1 92 ? 5.434 10.844 0.669 1.00 83.62 92 TYR A N 1
ATOM 723 C CA . TYR A 1 92 ? 3.982 10.710 0.637 1.00 83.62 92 TYR A CA 1
ATOM 724 C C . TYR A 1 92 ? 3.447 10.256 2.006 1.00 83.62 92 TYR A C 1
ATOM 726 O O . TYR A 1 92 ? 3.764 9.172 2.503 1.00 83.62 92 TYR A O 1
ATOM 734 N N . GLY A 1 93 ? 2.645 11.106 2.649 1.00 86.44 93 GLY A N 1
ATOM 735 C CA . GLY A 1 93 ? 2.146 10.881 4.005 1.00 86.44 93 GLY A CA 1
ATOM 736 C C . GLY A 1 93 ? 0.962 9.915 4.060 1.00 86.44 93 GLY A C 1
ATOM 737 O O . GLY A 1 93 ? -0.185 10.348 4.007 1.00 86.44 93 GLY A O 1
ATOM 738 N N . VAL A 1 94 ? 1.216 8.620 4.266 1.00 86.06 94 VAL A N 1
ATOM 739 C CA . VAL A 1 94 ? 0.160 7.587 4.389 1.00 86.06 94 VAL A CA 1
ATOM 740 C C . VAL A 1 94 ? -0.857 7.903 5.497 1.00 86.06 94 VAL A C 1
ATOM 742 O O . VAL A 1 94 ? -2.049 7.671 5.322 1.00 86.06 94 VAL A O 1
ATOM 745 N N . LEU A 1 95 ? -0.423 8.490 6.617 1.00 87.12 95 LEU A N 1
ATOM 746 C CA . LEU A 1 95 ? -1.329 8.893 7.705 1.00 87.12 95 LEU A CA 1
ATOM 747 C C . LEU A 1 95 ? -2.301 10.005 7.284 1.00 87.12 95 LEU A C 1
ATOM 749 O O . LEU A 1 95 ? -3.434 10.041 7.754 1.00 87.12 95 LEU A O 1
ATOM 753 N N . VAL A 1 96 ? -1.881 10.891 6.377 1.00 86.69 96 VAL A N 1
ATOM 754 C CA . VAL A 1 96 ? -2.752 11.941 5.830 1.00 86.69 96 VAL A CA 1
ATOM 755 C C . VAL A 1 96 ? -3.825 11.311 4.951 1.00 86.69 96 VAL A C 1
ATOM 757 O O . VAL A 1 96 ? -4.995 11.662 5.069 1.00 86.69 96 VAL A O 1
ATOM 760 N N . VAL A 1 97 ? -3.452 10.325 4.130 1.00 87.38 97 VAL A N 1
ATOM 761 C CA . VAL A 1 97 ? -4.420 9.549 3.343 1.00 87.38 97 VAL A CA 1
ATOM 762 C C . VAL A 1 97 ? -5.414 8.852 4.256 1.00 87.38 97 VAL A C 1
ATOM 764 O O . VAL A 1 97 ? -6.612 8.912 4.008 1.00 87.38 97 VAL A O 1
ATOM 767 N N . GLN A 1 98 ? -4.936 8.255 5.344 1.00 88.38 98 GLN A N 1
ATOM 768 C CA . GLN A 1 98 ? -5.797 7.598 6.315 1.00 88.38 98 GLN A CA 1
ATOM 769 C C . GLN A 1 98 ? -6.805 8.561 6.942 1.00 88.38 98 GLN A C 1
ATOM 771 O O . GLN A 1 98 ? -8.001 8.271 6.950 1.00 88.38 98 GLN A O 1
ATOM 776 N N . LEU A 1 99 ? -6.343 9.733 7.382 1.00 87.00 99 LEU A N 1
ATOM 777 C CA . LEU A 1 99 ? -7.193 10.768 7.964 1.00 87.00 99 LEU A CA 1
ATOM 778 C C . LEU A 1 99 ? -8.221 11.318 6.965 1.00 87.00 99 LEU A C 1
ATOM 780 O O . LEU A 1 99 ? -9.354 11.586 7.353 1.00 87.00 99 LEU A O 1
ATOM 784 N N . LEU A 1 100 ? -7.844 11.481 5.692 1.00 87.12 100 LEU A N 1
ATOM 785 C CA . LEU A 1 100 ? -8.719 12.013 4.642 1.00 87.12 100 LEU A CA 1
ATOM 786 C C . LEU A 1 100 ? -9.666 10.962 4.049 1.00 87.12 100 LEU A C 1
ATOM 788 O O . LEU A 1 100 ? -10.762 11.309 3.614 1.00 87.12 100 LEU A O 1
ATOM 792 N N . SER A 1 101 ? -9.272 9.687 4.039 1.00 86.75 101 SER A N 1
ATOM 793 C CA . SER A 1 101 ? -10.060 8.596 3.452 1.00 86.75 101 SER A CA 1
ATOM 794 C C . SER A 1 101 ? -11.426 8.446 4.117 1.00 86.75 101 SER A C 1
ATOM 796 O O . SER A 1 101 ? -12.421 8.190 3.443 1.00 86.75 101 SER A O 1
ATOM 798 N N . TYR A 1 102 ? -11.481 8.674 5.427 1.00 85.31 102 TYR A N 1
ATOM 799 C CA . TYR A 1 102 ? -12.691 8.553 6.221 1.00 85.31 102 TYR A CA 1
ATOM 800 C C . TYR A 1 102 ? -13.746 9.643 5.912 1.00 85.31 102 TYR A C 1
ATOM 802 O O . TYR A 1 102 ? -14.845 9.288 5.482 1.00 85.31 102 TYR A O 1
ATOM 810 N N . PRO A 1 103 ? -13.459 10.958 6.041 1.00 84.81 103 PRO A N 1
ATOM 811 C CA . PRO A 1 103 ? -14.428 12.005 5.711 1.00 84.81 103 PRO A CA 1
ATOM 812 C C . PRO A 1 103 ? -14.783 12.048 4.220 1.00 84.81 103 PRO A C 1
ATOM 814 O O . PRO A 1 103 ? -15.924 12.354 3.885 1.00 84.81 103 PRO A O 1
ATOM 817 N N . LEU A 1 104 ? -13.848 11.724 3.318 1.00 84.38 104 LEU A N 1
ATOM 818 C CA . LEU A 1 104 ? -14.148 11.660 1.884 1.00 84.38 104 LEU A CA 1
ATOM 819 C C . LEU A 1 104 ? -15.021 10.458 1.523 1.00 84.38 104 LEU A C 1
ATOM 821 O O . LEU A 1 104 ? -15.868 10.579 0.643 1.00 84.38 104 LEU A O 1
ATOM 825 N N . GLY A 1 105 ? -14.844 9.319 2.192 1.00 82.56 105 GLY A N 1
ATOM 826 C CA . GLY A 1 105 ? -15.713 8.159 2.017 1.00 82.56 105 GLY A CA 1
ATOM 827 C C . GLY A 1 105 ? -17.128 8.391 2.530 1.00 82.56 105 GLY A C 1
ATOM 828 O O . GLY A 1 105 ? -18.083 8.018 1.852 1.00 82.56 105 GLY A O 1
ATOM 829 N N . GLU A 1 106 ? -17.273 9.096 3.652 1.00 81.69 106 GLU A N 1
ATOM 830 C CA . GLU A 1 106 ? -18.579 9.523 4.162 1.00 81.69 106 GLU A CA 1
ATOM 831 C C . GLU A 1 106 ? -19.239 10.575 3.257 1.00 81.69 106 GLU A C 1
ATOM 833 O O . GLU A 1 106 ? -20.428 10.506 2.967 1.00 81.69 106 GLU A O 1
ATOM 838 N N . TRP A 1 107 ? -18.473 11.525 2.722 1.00 83.06 107 TRP A N 1
ATOM 839 C CA . TRP A 1 107 ? -19.003 12.452 1.721 1.00 83.06 107 TRP A CA 1
ATOM 840 C C . TRP A 1 107 ? -19.452 11.716 0.449 1.00 83.06 107 TRP A C 1
ATOM 842 O O . TRP A 1 107 ? -20.528 11.973 -0.092 1.00 83.06 107 TRP A O 1
ATOM 852 N N . LEU A 1 108 ? -18.659 10.746 -0.009 1.00 78.31 108 LEU A N 1
ATOM 853 C CA . LEU A 1 108 ? -18.984 9.943 -1.181 1.00 78.31 108 LEU A CA 1
ATOM 854 C C . LEU A 1 108 ? -20.212 9.054 -0.941 1.00 78.31 108 LEU A C 1
ATOM 856 O O . LEU A 1 108 ? -20.998 8.867 -1.866 1.00 78.31 108 LEU A O 1
ATOM 860 N N . SER A 1 109 ? -20.422 8.548 0.278 1.00 74.12 109 SER A N 1
ATOM 861 C CA . SER A 1 109 ? -21.620 7.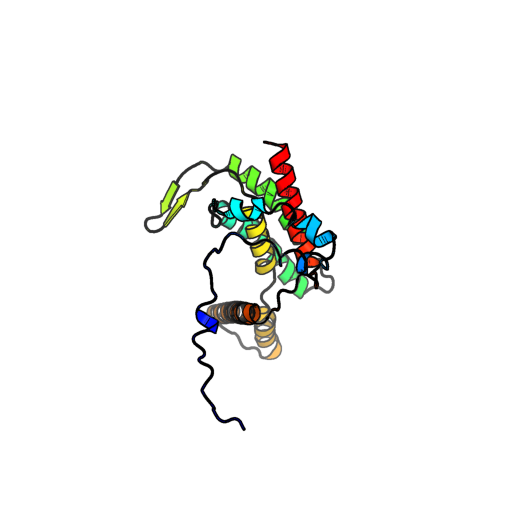776 0.636 1.00 74.12 109 SER A CA 1
ATOM 862 C C . SER A 1 109 ? -22.905 8.614 0.547 1.00 74.12 109 SER A C 1
ATOM 864 O O . SER A 1 109 ? -23.959 8.069 0.227 1.00 74.12 109 SER A O 1
ATOM 866 N N . GLN A 1 110 ? -22.819 9.932 0.746 1.00 75.06 110 GLN A N 1
ATOM 867 C CA . GLN A 1 110 ? -23.954 10.857 0.644 1.00 75.06 110 GLN A CA 1
ATOM 868 C C . GLN A 1 110 ? -24.224 11.318 -0.796 1.00 75.06 110 GLN A C 1
ATOM 870 O O . GLN A 1 110 ? -25.372 11.559 -1.166 1.00 75.06 110 GLN A O 1
ATOM 875 N N . VAL A 1 111 ? -23.178 11.432 -1.621 1.00 76.56 111 VAL A N 1
ATOM 876 C CA . VAL A 1 111 ? -23.289 11.880 -3.022 1.00 76.56 111 VAL A CA 1
ATOM 877 C C . VAL A 1 111 ? -23.693 10.742 -3.964 1.00 76.56 111 VAL A C 1
ATOM 879 O O . VAL A 1 111 ? -24.367 10.984 -4.970 1.00 76.56 111 VAL A O 1
ATOM 882 N N . LEU A 1 112 ? -23.288 9.500 -3.677 1.00 72.75 112 LEU A N 1
ATOM 883 C CA . LEU A 1 112 ? -23.511 8.381 -4.589 1.00 72.75 112 LEU A CA 1
ATOM 884 C C . LEU A 1 112 ? -24.934 7.798 -4.450 1.00 72.75 112 LEU A C 1
ATOM 886 O O . LEU A 1 112 ? -25.341 7.406 -3.351 1.00 72.75 112 LEU A O 1
ATOM 890 N N . PRO A 1 113 ? -25.697 7.670 -5.554 1.00 64.38 113 PRO A N 1
ATOM 891 C CA . PRO A 1 113 ? -27.034 7.091 -5.505 1.00 64.38 113 PRO A CA 1
ATOM 892 C C . PRO A 1 113 ? -26.981 5.603 -5.130 1.00 64.38 113 PRO A C 1
ATOM 894 O O . PRO A 1 113 ? -26.144 4.854 -5.634 1.00 64.38 113 PRO A O 1
ATOM 897 N N . HIS A 1 114 ? -27.925 5.168 -4.288 1.00 64.00 114 HIS A N 1
ATOM 898 C CA . HIS A 1 114 ? -28.154 3.764 -3.932 1.00 64.00 114 HIS A CA 1
ATOM 899 C C . HIS A 1 114 ? -28.720 3.012 -5.138 1.00 64.00 114 HIS A C 1
ATOM 901 O O . HIS A 1 114 ? -29.931 2.850 -5.288 1.00 64.00 114 HIS A O 1
ATOM 907 N N . ARG A 1 115 ? -27.839 2.633 -6.063 1.00 61.72 115 ARG A N 1
ATOM 908 C CA . ARG A 1 115 ? -28.185 1.854 -7.248 1.00 61.72 115 ARG A CA 1
ATOM 909 C C . ARG A 1 115 ? -27.288 0.638 -7.350 1.00 61.72 115 ARG A C 1
ATOM 911 O O . ARG A 1 115 ? -26.067 0.755 -7.315 1.00 61.72 115 ARG A O 1
ATOM 918 N N . ASP A 1 116 ? -27.915 -0.508 -7.544 1.00 65.25 116 ASP A N 1
ATOM 919 C CA . ASP A 1 116 ? -27.225 -1.708 -7.977 1.00 65.25 116 ASP A CA 1
ATOM 920 C C . ASP A 1 116 ? -27.021 -1.606 -9.484 1.00 65.25 116 ASP A C 1
ATOM 922 O O . ASP A 1 116 ? -27.979 -1.500 -10.253 1.00 65.25 116 ASP A O 1
ATOM 926 N N . VAL A 1 117 ? -25.760 -1.557 -9.905 1.00 62.53 117 VAL A N 1
ATOM 927 C CA . VAL A 1 117 ? -25.403 -1.587 -11.319 1.00 62.53 117 VAL A CA 1
ATOM 928 C C . VAL A 1 117 ? -25.070 -3.025 -11.677 1.00 62.53 117 VAL A C 1
ATOM 930 O O . VAL A 1 117 ? -24.116 -3.626 -11.180 1.00 62.53 117 VAL A O 1
ATOM 933 N N . ASP A 1 118 ? -25.921 -3.580 -12.531 1.00 58.38 118 ASP A N 1
ATOM 934 C CA . ASP A 1 118 ? -25.796 -4.926 -13.065 1.00 58.38 118 ASP A CA 1
ATOM 935 C C . ASP A 1 118 ? -24.936 -4.853 -14.341 1.00 58.38 118 ASP A C 1
ATOM 937 O O . ASP A 1 118 ? -25.414 -4.477 -15.412 1.00 58.38 118 ASP A O 1
ATOM 941 N N . LEU A 1 119 ? -23.637 -5.153 -14.231 1.00 58.97 119 LEU A N 1
ATOM 942 C CA . LEU A 1 119 ? -22.703 -5.248 -15.366 1.00 58.97 119 LEU A CA 1
ATOM 943 C C . LEU A 1 119 ? -22.644 -6.695 -15.887 1.00 58.97 119 LEU A C 1
ATOM 945 O O . LEU A 1 119 ? -21.569 -7.264 -16.086 1.00 58.97 119 LEU A O 1
ATOM 949 N N . GLY A 1 120 ? -23.810 -7.318 -16.075 1.00 61.97 120 GLY A N 1
ATOM 950 C CA . GLY A 1 120 ? -23.957 -8.668 -16.627 1.00 61.97 120 GLY A CA 1
ATOM 951 C C . GLY A 1 120 ? -23.413 -9.773 -15.712 1.00 61.97 120 GLY A C 1
ATOM 952 O O . GLY A 1 120 ? -24.175 -10.416 -15.000 1.00 61.97 120 GLY A O 1
ATOM 953 N N . LEU A 1 121 ? -22.097 -10.018 -15.743 1.00 58.88 121 LEU A N 1
ATOM 954 C CA . LEU A 1 121 ? -21.417 -11.037 -14.921 1.00 58.88 121 LEU A CA 1
ATOM 955 C C . LEU A 1 121 ? -21.050 -10.538 -13.514 1.00 58.88 121 LEU A C 1
ATOM 957 O O . LEU A 1 121 ? -20.760 -11.347 -12.636 1.00 58.88 121 LEU A O 1
ATOM 961 N N . PHE A 1 122 ? -21.063 -9.221 -13.294 1.00 58.00 122 PHE A N 1
ATOM 962 C CA . PHE A 1 122 ? -20.755 -8.607 -12.006 1.00 58.00 122 PHE A CA 1
ATOM 963 C C . PHE A 1 122 ? -21.903 -7.702 -11.568 1.00 58.00 122 PHE A C 1
ATOM 965 O O . PHE A 1 122 ? -22.185 -6.683 -12.197 1.00 58.00 122 PHE A O 1
ATOM 972 N N . LYS A 1 123 ? -22.546 -8.072 -10.459 1.00 60.94 123 LYS A N 1
ATOM 973 C CA . LYS A 1 123 ? -23.489 -7.210 -9.744 1.00 60.94 123 LYS A CA 1
ATOM 974 C C . LYS A 1 123 ? -22.712 -6.414 -8.721 1.00 60.94 123 LYS A C 1
ATOM 976 O O . LYS A 1 123 ? -22.096 -7.000 -7.832 1.00 60.94 123 LYS A O 1
ATOM 981 N N . PHE A 1 124 ? -22.724 -5.097 -8.853 1.00 62.91 124 PHE A N 1
ATOM 982 C CA . PHE A 1 124 ? -22.038 -4.231 -7.915 1.00 62.91 124 PHE A CA 1
ATOM 983 C C . PHE A 1 124 ? -22.984 -3.124 -7.418 1.00 62.91 124 PHE A C 1
ATOM 985 O O . PHE A 1 124 ? -23.565 -2.378 -8.205 1.00 62.91 124 PHE A O 1
ATOM 992 N N . SER A 1 125 ? -23.140 -3.031 -6.096 1.00 64.00 125 SER A N 1
ATOM 993 C CA . SER A 1 125 ? -23.970 -2.016 -5.441 1.00 64.00 125 SER A CA 1
ATOM 994 C C . SER A 1 125 ? -23.187 -0.726 -5.246 1.00 64.00 125 SER A C 1
ATOM 996 O O . SER A 1 125 ? -22.247 -0.723 -4.455 1.00 64.00 125 SER A O 1
ATOM 998 N N . LEU A 1 126 ? -23.559 0.376 -5.917 1.00 63.22 126 LEU A N 1
ATOM 999 C CA . LEU A 1 126 ? -22.850 1.662 -5.785 1.00 63.22 126 LEU A CA 1
ATOM 1000 C C . LEU A 1 126 ? -22.769 2.139 -4.342 1.00 63.22 126 LEU A C 1
ATOM 1002 O O . LEU A 1 126 ? -21.745 2.691 -3.938 1.00 63.22 126 LEU A O 1
ATOM 1006 N N . ASN A 1 127 ? -23.814 1.892 -3.564 1.00 70.06 127 ASN A N 1
ATOM 1007 C CA . ASN A 1 127 ? -23.876 2.324 -2.184 1.00 70.06 127 ASN A CA 1
ATOM 1008 C C . ASN A 1 127 ? -24.493 1.215 -1.322 1.00 70.06 127 ASN A C 1
ATOM 1010 O O . ASN A 1 127 ? -25.703 1.217 -1.104 1.00 70.06 127 ASN A O 1
ATOM 1014 N N . PRO A 1 128 ? -23.683 0.249 -0.852 1.00 60.03 128 PRO A N 1
ATOM 1015 C CA . PRO A 1 128 ? -24.188 -0.887 -0.090 1.00 60.03 128 PRO A CA 1
ATOM 1016 C C . PRO A 1 128 ? -24.484 -0.551 1.382 1.00 60.03 128 PRO A C 1
ATOM 1018 O O . PRO A 1 128 ? -24.827 -1.447 2.149 1.00 60.03 128 PRO A O 1
ATOM 1021 N N . GLY A 1 129 ? -24.334 0.713 1.797 1.00 65.50 129 GLY A N 1
ATOM 1022 C CA . GLY A 1 129 ? -24.603 1.160 3.163 1.00 65.50 129 GLY A CA 1
ATOM 1023 C C . GLY A 1 129 ? -23.609 2.208 3.680 1.00 65.50 129 GLY A C 1
ATOM 1024 O O . GLY A 1 129 ? -22.760 2.683 2.918 1.00 65.50 129 GLY A O 1
ATOM 1025 N N . PRO A 1 130 ? -23.699 2.581 4.970 1.00 70.00 130 PRO A N 1
ATOM 1026 C CA . PRO A 1 130 ? -22.843 3.596 5.589 1.00 70.00 130 PRO A CA 1
ATOM 1027 C C . PRO A 1 130 ? -21.353 3.254 5.462 1.00 70.00 130 PRO A C 1
ATOM 1029 O O . PRO A 1 130 ? -20.973 2.082 5.420 1.00 70.00 130 PRO A O 1
ATOM 1032 N N . TRP A 1 131 ? -20.509 4.284 5.369 1.00 74.00 131 TRP A N 1
ATOM 1033 C CA . TRP A 1 131 ? -19.074 4.114 5.149 1.00 74.00 131 TRP A CA 1
ATOM 1034 C C . TRP A 1 131 ? -18.406 3.472 6.368 1.00 74.00 131 TRP A C 1
ATOM 1036 O O . TRP A 1 131 ? -18.477 3.986 7.487 1.00 74.00 131 TRP A O 1
ATOM 1046 N N . SER A 1 132 ? -17.751 2.330 6.162 1.00 79.75 132 SER A N 1
ATOM 1047 C CA . SER A 1 132 ? -17.111 1.604 7.259 1.00 79.75 132 SER A CA 1
ATOM 1048 C C . SER A 1 132 ? -15.682 2.092 7.506 1.00 79.75 132 SER A C 1
ATOM 1050 O O . SER A 1 132 ? -14.909 2.349 6.579 1.00 79.75 132 SER A O 1
ATOM 1052 N N . VAL A 1 133 ? -15.258 2.092 8.775 1.00 79.62 133 VAL A N 1
ATOM 1053 C CA . VAL A 1 133 ? -13.837 2.258 9.142 1.00 79.62 133 VAL A CA 1
ATOM 1054 C C . VAL A 1 133 ? -12.974 1.206 8.439 1.00 79.62 133 VAL A C 1
ATOM 1056 O O . VAL A 1 133 ? -11.863 1.509 8.008 1.00 79.62 133 VAL A O 1
ATOM 1059 N N . LYS A 1 134 ? -13.506 -0.010 8.234 1.00 81.00 134 LYS A N 1
ATOM 1060 C CA . LYS A 1 134 ? -12.813 -1.079 7.501 1.00 81.00 134 LYS A CA 1
ATOM 1061 C C . LYS A 1 134 ? -12.536 -0.692 6.036 1.00 81.00 134 LYS A C 1
ATOM 1063 O O . LYS A 1 134 ? -11.438 -0.956 5.552 1.00 81.00 134 LYS A O 1
ATOM 1068 N N . GLU A 1 135 ? -13.472 -0.023 5.353 1.00 83.25 135 GLU A N 1
ATOM 1069 C CA . GLU A 1 135 ? -13.273 0.464 3.974 1.00 83.25 135 GLU A CA 1
ATOM 1070 C C . GLU A 1 135 ? -12.190 1.561 3.925 1.00 83.25 135 GLU A C 1
ATOM 1072 O O . GLU A 1 135 ? -11.328 1.538 3.047 1.00 83.25 135 GLU A O 1
ATOM 1077 N N . SER A 1 136 ? -12.159 2.468 4.911 1.00 87.25 136 SER A N 1
ATOM 1078 C CA . SER A 1 136 ? -11.124 3.520 5.021 1.00 87.25 136 SER A CA 1
ATOM 1079 C C . SER A 1 136 ? -9.718 2.944 5.206 1.00 87.25 136 SER A C 1
ATOM 1081 O O . SER A 1 136 ? -8.755 3.370 4.560 1.00 87.25 136 SER A O 1
ATOM 1083 N N . VAL A 1 137 ? -9.596 1.937 6.075 1.00 87.81 137 VAL A N 1
ATOM 1084 C CA . VAL A 1 137 ? -8.332 1.223 6.298 1.00 87.81 137 VAL A CA 1
ATOM 1085 C C . VAL A 1 137 ? -7.885 0.513 5.024 1.00 87.81 137 VAL A C 1
ATOM 1087 O O . VAL A 1 137 ? -6.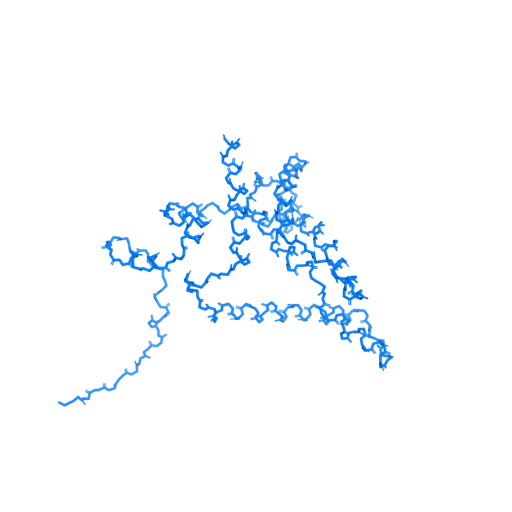703 0.564 4.685 1.00 87.81 137 VAL A O 1
ATOM 1090 N N . LEU A 1 138 ? -8.818 -0.087 4.280 1.00 88.62 138 LEU A N 1
ATOM 1091 C CA . LEU A 1 138 ? -8.507 -0.736 3.012 1.00 88.62 138 LEU A CA 1
ATOM 1092 C C . LEU A 1 138 ? -7.993 0.268 1.968 1.00 88.62 138 LEU A C 1
ATOM 1094 O O . LEU A 1 138 ? -6.957 0.015 1.357 1.00 88.62 138 LEU A O 1
ATOM 1098 N N . VAL A 1 139 ? -8.645 1.429 1.810 1.00 90.31 139 VAL A N 1
ATOM 1099 C CA . VAL A 1 139 ? -8.157 2.515 0.931 1.00 90.31 139 VAL A CA 1
ATOM 1100 C C . VAL A 1 139 ? -6.745 2.937 1.333 1.00 90.31 139 VAL A C 1
ATOM 1102 O O . VAL A 1 139 ? -5.873 3.082 0.479 1.00 90.31 139 VAL A O 1
ATOM 1105 N N . THR A 1 140 ? -6.500 3.100 2.632 1.00 90.31 140 THR A N 1
ATOM 1106 C CA . THR A 1 140 ? -5.190 3.506 3.158 1.00 90.31 140 THR A CA 1
ATOM 1107 C C . THR A 1 140 ? -4.110 2.479 2.841 1.00 90.31 140 THR A C 1
ATOM 1109 O O . THR A 1 140 ? -3.015 2.853 2.427 1.00 90.31 140 THR A O 1
ATOM 1112 N N . LEU A 1 141 ? -4.405 1.189 3.013 1.00 89.81 141 LEU A N 1
ATOM 1113 C CA . LEU A 1 141 ? -3.471 0.108 2.709 1.00 89.81 141 LEU A CA 1
ATOM 1114 C C . LEU A 1 141 ? -3.137 0.074 1.212 1.00 89.81 141 LEU A C 1
ATOM 1116 O O . LEU A 1 141 ? -1.969 -0.027 0.832 1.00 89.81 141 LEU A O 1
ATOM 1120 N N . THR A 1 142 ? -4.155 0.227 0.368 1.00 91.25 142 THR A N 1
ATOM 1121 C CA . THR A 1 142 ? -3.996 0.284 -1.088 1.00 91.25 142 THR A CA 1
ATOM 1122 C C . THR A 1 142 ? -3.215 1.516 -1.522 1.00 91.25 142 THR A C 1
ATOM 1124 O O . THR A 1 142 ? -2.339 1.400 -2.373 1.00 91.25 142 THR A O 1
ATOM 1127 N N . ALA A 1 143 ? -3.447 2.674 -0.906 1.00 91.25 143 ALA A N 1
ATOM 1128 C CA . ALA A 1 143 ? -2.662 3.877 -1.155 1.00 91.25 143 ALA A CA 1
ATOM 1129 C C . ALA A 1 143 ? -1.209 3.720 -0.691 1.00 91.25 143 ALA A C 1
ATOM 1131 O O . ALA A 1 143 ? -0.298 4.060 -1.436 1.00 91.25 143 ALA A O 1
ATOM 1132 N N . ALA A 1 144 ? -0.974 3.149 0.493 1.00 89.81 144 ALA A N 1
ATOM 1133 C CA . ALA A 1 144 ? 0.370 2.915 1.018 1.00 89.81 144 ALA A CA 1
ATOM 1134 C C . ALA A 1 144 ? 1.212 2.022 0.097 1.00 89.81 144 ALA A C 1
ATOM 1136 O O . ALA A 1 144 ? 2.408 2.254 -0.056 1.00 89.81 144 ALA A O 1
ATOM 1137 N N . SER A 1 145 ? 0.585 1.018 -0.518 1.00 89.44 145 SER A N 1
ATOM 1138 C CA . SER A 1 145 ? 1.267 0.088 -1.418 1.00 89.44 145 SER A CA 1
ATOM 1139 C C . SER A 1 145 ? 1.327 0.607 -2.860 1.00 89.44 145 SER A C 1
ATOM 1141 O O . SER A 1 145 ? 2.349 0.492 -3.531 1.00 89.44 145 SER A O 1
ATOM 1143 N N . GLY A 1 146 ? 0.241 1.206 -3.349 1.00 87.62 146 GLY A N 1
ATOM 1144 C CA . GLY A 1 146 ? 0.083 1.620 -4.743 1.00 87.62 146 GLY A CA 1
ATOM 1145 C C . GLY A 1 146 ? 0.686 2.982 -5.081 1.00 87.62 146 GLY A C 1
ATOM 1146 O O . GLY A 1 146 ? 1.037 3.205 -6.234 1.00 87.62 146 GLY A O 1
ATOM 1147 N N . ALA A 1 147 ? 0.837 3.886 -4.108 1.00 87.94 147 ALA A N 1
ATOM 1148 C CA . ALA A 1 147 ? 1.458 5.196 -4.324 1.00 87.94 147 ALA A CA 1
ATOM 1149 C C . ALA A 1 147 ? 2.990 5.132 -4.454 1.00 87.94 147 ALA A C 1
ATOM 1151 O O . ALA A 1 147 ? 3.620 6.160 -4.677 1.00 87.94 147 ALA A O 1
ATOM 1152 N N . THR A 1 148 ? 3.595 3.952 -4.300 1.00 85.75 148 THR A N 1
ATOM 1153 C CA . THR A 1 148 ? 5.038 3.771 -4.478 1.00 85.75 148 THR A CA 1
ATOM 1154 C C . THR A 1 148 ? 5.364 3.535 -5.951 1.00 85.75 148 THR A C 1
ATOM 1156 O O . THR A 1 148 ? 4.715 2.741 -6.637 1.00 85.75 148 THR A O 1
ATOM 1159 N N . GLY A 1 149 ? 6.364 4.249 -6.456 1.00 82.38 149 GLY A N 1
ATOM 1160 C CA . GLY A 1 149 ? 6.855 4.135 -7.817 1.00 82.38 149 GLY A CA 1
ATOM 1161 C C . GLY A 1 149 ? 7.424 2.744 -8.079 1.00 82.38 149 GLY A C 1
ATOM 1162 O O . GLY A 1 149 ? 8.075 2.127 -7.230 1.00 82.38 149 GLY A O 1
ATOM 1163 N N . ASN A 1 150 ? 7.184 2.224 -9.281 1.00 88.19 150 ASN A N 1
ATOM 1164 C CA . ASN A 1 150 ? 7.664 0.897 -9.637 1.00 88.19 150 ASN A CA 1
ATOM 1165 C C . ASN A 1 150 ? 9.189 0.909 -9.827 1.00 88.19 150 ASN A C 1
ATOM 1167 O O . ASN A 1 150 ? 9.713 1.581 -10.719 1.00 88.19 150 ASN A O 1
ATOM 1171 N N . GLN A 1 151 ? 9.887 0.093 -9.037 1.00 85.19 151 GLN A N 1
ATOM 1172 C CA . GLN A 1 151 ? 11.347 -0.032 -9.058 1.00 85.19 151 GLN A CA 1
ATOM 1173 C C . GLN A 1 151 ? 11.903 -0.564 -10.390 1.00 85.19 151 GLN A C 1
ATOM 1175 O O . GLN A 1 151 ? 13.062 -0.317 -10.721 1.00 85.19 151 GLN A O 1
ATOM 1180 N N . GLY A 1 152 ? 11.074 -1.220 -11.210 1.00 85.19 152 GLY A N 1
ATOM 1181 C CA . GLY A 1 152 ? 11.436 -1.617 -12.574 1.00 85.19 152 GLY A CA 1
ATOM 1182 C C . GLY A 1 152 ? 11.804 -0.437 -13.484 1.00 85.19 152 GLY A C 1
ATOM 1183 O O . GLY A 1 152 ? 12.543 -0.621 -14.452 1.00 85.19 152 GLY A O 1
ATOM 1184 N N . THR A 1 153 ? 11.362 0.782 -13.148 1.00 86.94 153 THR A N 1
ATOM 1185 C CA . THR A 1 153 ? 11.665 2.009 -13.903 1.00 86.94 153 THR A CA 1
ATOM 1186 C C . THR A 1 153 ? 13.169 2.274 -13.989 1.00 86.94 153 THR A C 1
ATOM 1188 O O . THR A 1 153 ? 13.647 2.707 -15.038 1.00 86.94 153 THR A O 1
ATOM 1191 N N . PHE A 1 154 ? 13.937 1.962 -12.938 1.00 86.12 154 PHE A N 1
ATOM 1192 C CA . PHE A 1 154 ? 15.391 2.150 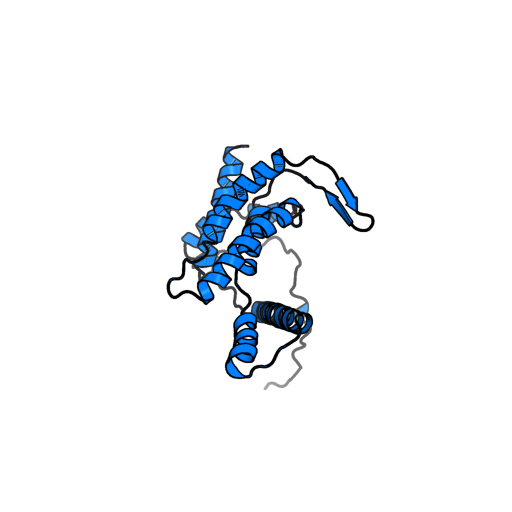-12.937 1.00 86.12 154 PHE A CA 1
ATOM 1193 C C . PHE A 1 154 ? 16.092 1.254 -13.959 1.00 86.12 154 PHE A C 1
ATOM 1195 O O . PHE A 1 154 ? 16.909 1.743 -14.735 1.00 86.12 154 PHE A O 1
ATOM 1202 N N . GLY A 1 155 ? 15.741 -0.035 -14.008 1.00 87.38 155 GLY A N 1
ATOM 1203 C CA . GLY A 1 155 ? 16.340 -0.982 -14.954 1.00 87.38 155 GLY A CA 1
ATOM 1204 C C . GLY A 1 155 ? 16.044 -0.623 -16.411 1.00 87.38 155 GLY A C 1
ATOM 1205 O O . GLY A 1 155 ? 16.947 -0.630 -17.246 1.00 87.38 155 GLY A O 1
ATOM 1206 N N . ILE A 1 156 ? 14.800 -0.231 -16.701 1.00 88.38 156 ILE A N 1
ATOM 1207 C CA . ILE A 1 156 ? 14.384 0.190 -18.049 1.00 88.38 156 ILE A CA 1
ATOM 1208 C C . ILE A 1 156 ? 15.092 1.491 -18.454 1.00 88.38 156 ILE A C 1
ATOM 1210 O O . ILE A 1 156 ? 15.604 1.601 -19.568 1.00 88.38 156 ILE A O 1
ATOM 1214 N N . SER A 1 157 ? 15.165 2.467 -17.544 1.00 87.31 157 SER A N 1
ATOM 1215 C CA . SER A 1 157 ? 15.831 3.750 -17.811 1.00 87.31 157 SER A CA 1
ATOM 1216 C C . SER A 1 157 ? 17.331 3.567 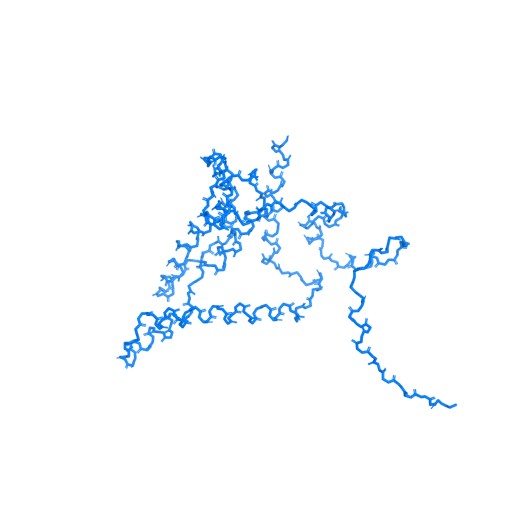-18.048 1.00 87.31 157 SER A C 1
ATOM 1218 O O . SER A 1 157 ? 17.893 4.188 -18.947 1.00 87.31 157 SER A O 1
ATOM 1220 N N . LEU A 1 158 ? 17.976 2.678 -17.287 1.00 88.94 158 LEU A N 1
ATOM 1221 C CA . LEU A 1 158 ? 19.395 2.362 -17.442 1.00 88.94 158 LEU A CA 1
ATOM 1222 C C . LEU A 1 158 ? 19.687 1.692 -18.793 1.00 88.94 158 LEU A C 1
ATOM 1224 O O . LEU A 1 158 ? 20.645 2.075 -19.460 1.00 88.94 158 LEU A O 1
ATOM 1228 N N . ALA A 1 159 ? 18.846 0.741 -19.217 1.00 88.19 159 ALA A N 1
ATOM 1229 C CA . ALA A 1 159 ? 18.967 0.078 -20.518 1.00 88.19 159 ALA A CA 1
ATOM 1230 C C . ALA A 1 159 ? 18.901 1.080 -21.682 1.00 88.19 159 ALA A C 1
ATOM 1232 O O . ALA A 1 159 ? 19.695 0.996 -22.618 1.00 88.19 159 ALA A O 1
ATOM 1233 N N . LYS A 1 160 ? 18.011 2.074 -21.583 1.00 87.56 160 LYS A N 1
ATOM 1234 C CA . LYS A 1 160 ? 17.885 3.120 -22.600 1.00 87.56 160 LYS A CA 1
ATOM 1235 C C . LYS A 1 160 ? 19.068 4.095 -22.598 1.00 87.56 160 LYS A C 1
ATOM 1237 O O . LYS A 1 160 ? 19.563 4.436 -23.661 1.00 87.56 160 LYS A O 1
ATOM 1242 N N . ILE A 1 161 ? 19.525 4.547 -21.428 1.00 89.44 161 ILE A N 1
ATOM 1243 C CA . ILE A 1 161 ? 20.565 5.590 -21.324 1.00 89.44 161 ILE A CA 1
ATOM 1244 C C . ILE A 1 161 ? 21.971 5.045 -21.605 1.00 89.44 161 ILE A C 1
ATOM 1246 O O . ILE A 1 161 ? 22.755 5.708 -22.277 1.00 89.44 161 ILE A O 1
ATOM 1250 N N . PHE A 1 162 ? 22.314 3.873 -21.065 1.00 91.06 162 PHE A N 1
ATOM 1251 C CA . PHE A 1 162 ? 23.687 3.352 -21.115 1.00 91.06 162 PHE A CA 1
ATOM 1252 C C . PHE A 1 162 ? 23.931 2.355 -22.246 1.00 91.06 162 PHE A C 1
ATOM 1254 O O . PHE A 1 162 ? 25.075 2.199 -22.666 1.00 91.06 162 PHE A O 1
ATOM 1261 N N . TYR A 1 163 ? 22.886 1.673 -22.721 1.00 89.75 163 TYR A N 1
ATOM 1262 C CA . TYR A 1 163 ? 23.014 0.610 -23.720 1.00 89.75 163 TYR A CA 1
ATOM 1263 C C . TYR A 1 163 ? 22.302 0.920 -25.043 1.00 89.75 163 TYR A C 1
ATOM 1265 O O . TYR A 1 163 ? 22.425 0.126 -25.969 1.00 89.75 163 TYR A O 1
ATOM 1273 N N . ASP A 1 164 ? 21.583 2.047 -25.140 1.00 88.81 164 ASP A N 1
ATOM 1274 C CA . ASP A 1 164 ? 20.809 2.459 -26.326 1.00 88.81 164 ASP A CA 1
ATOM 1275 C C . ASP A 1 164 ? 19.832 1.369 -26.822 1.00 88.81 164 ASP A C 1
ATOM 1277 O O . ASP A 1 164 ? 19.545 1.231 -28.009 1.00 88.81 164 ASP A O 1
ATOM 1281 N N . ILE A 1 165 ? 19.322 0.543 -25.896 1.00 90.00 165 ILE A N 1
ATOM 1282 C CA . ILE A 1 165 ? 18.378 -0.536 -26.208 1.00 90.00 165 ILE A CA 1
ATOM 1283 C C . ILE A 1 165 ? 16.953 -0.014 -26.035 1.00 90.00 165 ILE A C 1
ATOM 1285 O O . ILE A 1 165 ? 16.491 0.224 -24.915 1.00 90.00 165 ILE A O 1
ATOM 1289 N N . ASP A 1 166 ? 16.223 0.091 -27.144 1.00 86.31 166 ASP A N 1
ATOM 1290 C CA . ASP A 1 166 ? 14.797 0.407 -27.138 1.00 86.31 166 ASP A CA 1
ATOM 1291 C C . ASP A 1 166 ? 13.947 -0.849 -26.915 1.00 86.31 166 ASP A C 1
ATOM 1293 O O . ASP A 1 166 ? 13.690 -1.650 -27.815 1.00 86.31 166 ASP A O 1
ATOM 1297 N N . ILE A 1 167 ? 13.487 -1.015 -25.676 1.00 87.94 167 ILE A N 1
ATOM 1298 C CA . ILE A 1 167 ? 12.561 -2.081 -25.291 1.00 87.94 167 ILE A CA 1
ATOM 1299 C C . ILE A 1 167 ? 11.132 -1.641 -25.652 1.00 87.94 167 ILE A C 1
ATOM 1301 O O . ILE A 1 167 ? 10.725 -0.529 -25.298 1.00 87.94 167 ILE A O 1
ATOM 1305 N N . PRO A 1 168 ? 10.326 -2.486 -26.324 1.00 91.75 168 PRO A N 1
ATOM 1306 C CA . PRO A 1 168 ? 8.958 -2.122 -26.662 1.00 91.75 168 PRO A CA 1
ATOM 1307 C C . PRO A 1 168 ? 8.101 -1.947 -25.398 1.00 91.75 168 PRO A C 1
ATOM 1309 O O . PRO A 1 168 ? 8.234 -2.688 -24.424 1.00 91.75 168 PRO A O 1
ATOM 1312 N N . VAL A 1 169 ? 7.160 -0.997 -25.440 1.00 89.69 169 VAL A N 1
ATOM 1313 C CA . VAL A 1 169 ? 6.341 -0.577 -24.281 1.00 89.69 169 VAL A CA 1
ATOM 1314 C C . VAL A 1 169 ? 5.637 -1.747 -23.591 1.00 89.69 169 VAL A C 1
ATOM 1316 O O . VAL A 1 169 ? 5.602 -1.816 -22.365 1.00 89.69 169 VAL A O 1
ATOM 1319 N N . TRP A 1 170 ? 5.105 -2.698 -24.360 1.00 92.38 170 TRP A N 1
ATOM 1320 C CA . TRP A 1 170 ? 4.413 -3.862 -23.804 1.00 92.38 170 TRP A CA 1
ATOM 1321 C C . TRP A 1 170 ? 5.344 -4.754 -22.967 1.00 92.38 170 TRP A C 1
ATOM 1323 O O . TRP A 1 170 ? 4.917 -5.282 -21.942 1.00 92.38 170 TRP A O 1
ATOM 1333 N N . ALA A 1 171 ? 6.617 -4.885 -23.359 1.00 91.19 171 ALA A N 1
ATOM 1334 C CA . ALA A 1 171 ? 7.603 -5.676 -22.629 1.00 91.19 171 ALA A CA 1
ATOM 1335 C C . ALA A 1 171 ? 8.040 -4.957 -21.345 1.00 91.19 171 ALA A C 1
ATOM 1337 O O . ALA A 1 171 ? 8.168 -5.596 -20.302 1.00 91.19 171 ALA A O 1
ATOM 1338 N N . CYS A 1 172 ? 8.167 -3.626 -21.387 1.00 90.56 172 CYS A N 1
ATOM 1339 C CA . CYS A 1 172 ? 8.378 -2.805 -20.193 1.00 90.56 172 CYS A CA 1
ATOM 1340 C C . CYS A 1 172 ? 7.238 -2.978 -19.181 1.00 90.56 172 CYS A C 1
ATOM 1342 O O . CYS A 1 172 ? 7.493 -3.225 -18.004 1.00 90.56 172 CYS A O 1
ATOM 1344 N N . LEU A 1 173 ? 5.982 -2.914 -19.638 1.00 91.62 173 LEU A N 1
ATOM 1345 C CA . LEU A 1 173 ? 4.815 -3.122 -18.778 1.00 91.62 173 LEU A CA 1
ATOM 1346 C C . LEU A 1 173 ? 4.782 -4.542 -18.202 1.00 91.62 173 LEU A C 1
ATOM 1348 O O . LEU A 1 173 ? 4.582 -4.701 -17.000 1.00 91.62 173 LEU A O 1
ATOM 1352 N N . ALA A 1 174 ? 5.026 -5.568 -19.021 1.00 93.31 174 ALA A N 1
ATOM 1353 C CA . ALA A 1 174 ? 5.072 -6.954 -18.558 1.00 93.31 174 ALA A CA 1
ATOM 1354 C C . ALA A 1 174 ? 6.162 -7.169 -17.492 1.00 93.31 174 ALA A C 1
ATOM 1356 O O . ALA A 1 174 ? 5.909 -7.799 -16.464 1.00 93.31 174 ALA A O 1
ATOM 1357 N N . PHE A 1 175 ? 7.347 -6.590 -17.693 1.00 92.19 175 PHE A N 1
ATOM 1358 C CA . PHE A 1 175 ? 8.440 -6.620 -16.721 1.00 92.19 175 PHE A CA 1
ATOM 1359 C C . PHE A 1 175 ? 8.064 -5.918 -15.409 1.00 92.19 175 PHE A C 1
ATOM 1361 O O . PHE A 1 175 ? 8.251 -6.468 -14.321 1.00 92.19 175 PHE A O 1
ATOM 1368 N N . MET A 1 176 ? 7.471 -4.728 -15.512 1.00 92.19 176 MET A N 1
ATOM 1369 C CA . MET A 1 176 ? 6.993 -3.940 -14.378 1.00 92.19 176 MET A CA 1
ATOM 1370 C C . MET A 1 176 ? 5.915 -4.675 -13.570 1.00 92.19 176 MET A C 1
ATOM 1372 O O . MET A 1 176 ? 5.976 -4.660 -12.340 1.00 92.19 176 MET A O 1
ATOM 1376 N N . TYR A 1 177 ? 4.969 -5.349 -14.228 1.00 92.56 177 TYR A N 1
ATOM 1377 C CA . TYR A 1 177 ? 3.976 -6.199 -13.564 1.00 92.56 177 TYR A CA 1
ATOM 1378 C C . TYR A 1 177 ? 4.613 -7.424 -12.901 1.00 92.56 177 TYR A C 1
ATOM 1380 O O . TYR A 1 177 ? 4.269 -7.748 -11.763 1.00 92.56 177 TYR A O 1
ATOM 1388 N N . GLY A 1 178 ? 5.569 -8.068 -13.578 1.00 93.75 178 GLY A N 1
ATOM 1389 C CA . GLY A 1 178 ? 6.291 -9.227 -13.058 1.00 93.75 178 GLY A CA 1
ATOM 1390 C C . GLY A 1 178 ? 6.993 -8.930 -11.734 1.00 93.75 178 GLY A C 1
ATOM 1391 O O . GLY A 1 178 ? 6.774 -9.645 -10.761 1.00 93.75 178 GLY A O 1
ATOM 1392 N N . ILE A 1 179 ? 7.750 -7.829 -11.657 1.00 92.25 179 ILE A N 1
ATOM 1393 C CA . ILE A 1 179 ? 8.425 -7.400 -10.416 1.00 92.25 179 ILE A CA 1
ATOM 1394 C C . ILE A 1 179 ? 7.433 -7.258 -9.260 1.00 92.25 179 ILE A C 1
ATOM 1396 O O . ILE A 1 179 ? 7.686 -7.747 -8.157 1.00 92.25 179 ILE A O 1
ATOM 1400 N N . VAL A 1 180 ? 6.295 -6.609 -9.510 1.00 92.00 180 VAL A N 1
ATOM 1401 C CA . VAL A 1 180 ? 5.290 -6.335 -8.480 1.00 92.00 180 VAL A CA 1
ATOM 1402 C C . VAL A 1 180 ? 4.648 -7.635 -7.988 1.00 92.00 180 VAL A C 1
ATOM 1404 O O . VAL A 1 180 ? 4.559 -7.865 -6.781 1.00 92.00 180 VAL A O 1
ATOM 1407 N N . TRP A 1 181 ? 4.250 -8.525 -8.898 1.00 92.31 181 TRP A N 1
ATOM 1408 C CA . TRP A 1 181 ? 3.654 -9.814 -8.536 1.00 92.31 181 TRP A CA 1
ATOM 1409 C C . TRP A 1 181 ? 4.636 -10.738 -7.824 1.00 92.31 181 TRP A C 1
ATOM 1411 O O . TRP A 1 181 ? 4.272 -11.368 -6.828 1.00 92.31 181 TRP A O 1
ATOM 1421 N N . THR A 1 182 ? 5.885 -10.793 -8.284 1.00 94.00 182 THR A N 1
ATOM 1422 C CA . THR A 1 182 ? 6.943 -11.542 -7.606 1.00 94.00 182 THR A CA 1
ATOM 1423 C C . THR A 1 182 ? 7.178 -10.987 -6.200 1.00 94.00 182 THR A C 1
ATOM 1425 O O . THR A 1 182 ? 7.223 -11.764 -5.247 1.00 94.00 182 THR A O 1
ATOM 1428 N N . GLY A 1 183 ? 7.223 -9.661 -6.035 1.00 90.06 183 GLY A N 1
ATOM 1429 C CA . GLY A 1 183 ? 7.358 -9.010 -4.730 1.00 90.06 183 GLY A CA 1
ATOM 1430 C C . GLY A 1 183 ? 6.235 -9.373 -3.754 1.00 90.06 183 GLY A C 1
ATOM 1431 O O . GLY A 1 183 ? 6.509 -9.837 -2.644 1.00 90.06 183 GLY A O 1
ATOM 1432 N N . TYR A 1 184 ? 4.971 -9.249 -4.174 1.00 90.56 184 TYR A N 1
ATOM 1433 C CA . TYR A 1 184 ? 3.832 -9.642 -3.333 1.00 90.56 184 TYR A CA 1
ATOM 1434 C C . TYR A 1 184 ? 3.802 -11.148 -3.042 1.00 90.56 184 TYR A C 1
ATOM 1436 O O . TYR A 1 184 ? 3.417 -11.545 -1.942 1.00 90.56 184 TYR A O 1
ATOM 1444 N N . SER A 1 185 ? 4.257 -11.987 -3.977 1.00 93.06 185 SER A N 1
ATOM 1445 C CA . SER A 1 185 ? 4.356 -13.439 -3.773 1.00 93.06 185 SER A CA 1
ATOM 1446 C C . SER A 1 185 ? 5.367 -13.784 -2.678 1.00 93.06 185 SER A C 1
ATOM 1448 O O . SER A 1 185 ? 5.050 -14.546 -1.763 1.00 93.06 185 SER A O 1
ATOM 1450 N N . PHE A 1 186 ? 6.559 -13.177 -2.710 1.00 91.88 186 PHE A N 1
ATOM 1451 C CA . PHE A 1 186 ? 7.546 -13.340 -1.640 1.00 91.88 186 PHE A CA 1
ATOM 1452 C C . PHE A 1 186 ? 7.039 -12.788 -0.304 1.00 91.88 186 PHE A C 1
ATOM 1454 O O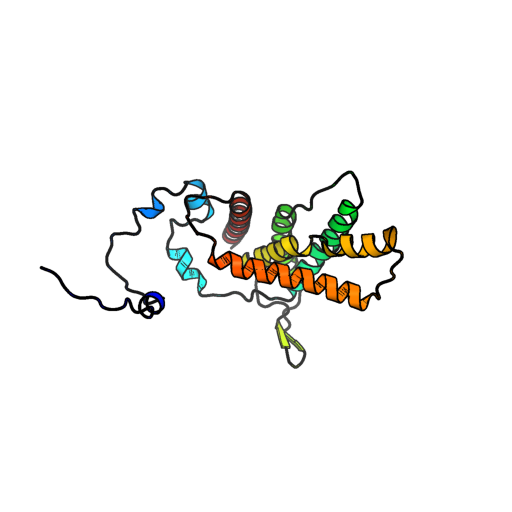 . PHE A 1 186 ? 7.221 -13.441 0.722 1.00 91.88 186 PHE A O 1
ATOM 1461 N N . GLY A 1 187 ? 6.337 -11.650 -0.305 1.00 88.38 187 GLY A N 1
ATOM 1462 C CA . GLY A 1 187 ? 5.694 -11.112 0.899 1.00 88.38 187 GLY A CA 1
ATOM 1463 C C . GLY A 1 187 ? 4.657 -12.067 1.504 1.00 88.38 187 GLY A C 1
ATOM 1464 O O . GLY A 1 187 ? 4.625 -12.273 2.720 1.00 88.38 187 GLY A O 1
ATOM 1465 N N . ALA A 1 188 ? 3.849 -12.720 0.665 1.00 88.62 188 ALA A N 1
ATOM 1466 C CA . ALA A 1 188 ? 2.864 -13.705 1.107 1.00 88.62 188 ALA A CA 1
ATOM 1467 C C . ALA A 1 188 ? 3.516 -14.955 1.722 1.00 88.62 188 ALA A C 1
ATOM 1469 O O . ALA A 1 188 ? 3.016 -15.490 2.714 1.00 88.62 188 ALA A O 1
ATOM 1470 N N . VAL A 1 189 ? 4.648 -15.405 1.172 1.00 91.56 189 VAL A N 1
ATOM 1471 C CA . VAL A 1 189 ? 5.435 -16.510 1.743 1.00 91.56 189 VAL A CA 1
ATOM 1472 C C . VAL A 1 189 ? 6.085 -16.089 3.063 1.00 91.56 189 VAL A C 1
ATOM 1474 O O . VAL A 1 189 ? 5.990 -16.825 4.046 1.00 91.56 189 VAL A O 1
ATOM 1477 N N . ALA A 1 190 ? 6.667 -14.887 3.119 1.00 89.25 190 ALA A N 1
ATOM 1478 C CA . ALA A 1 190 ? 7.296 -14.334 4.318 1.00 89.25 190 ALA A CA 1
ATOM 1479 C C . ALA A 1 190 ? 6.326 -14.258 5.506 1.00 89.25 190 ALA A C 1
ATOM 1481 O O . ALA A 1 190 ? 6.732 -14.517 6.637 1.00 89.25 190 ALA A O 1
ATOM 1482 N N . ARG A 1 191 ? 5.029 -14.015 5.264 1.00 85.00 191 ARG A N 1
ATOM 1483 C CA . ARG A 1 191 ? 3.993 -14.003 6.313 1.00 85.00 191 ARG A CA 1
ATOM 1484 C C . ARG A 1 191 ? 3.938 -15.295 7.141 1.00 85.00 191 ARG A C 1
ATOM 1486 O O . ARG A 1 191 ? 3.544 -15.239 8.298 1.00 85.00 191 ARG A O 1
ATOM 1493 N N . LYS A 1 192 ? 4.342 -16.444 6.586 1.00 84.50 192 LYS A N 1
ATOM 1494 C CA . LYS A 1 192 ? 4.395 -17.720 7.326 1.00 84.50 192 LYS A CA 1
ATOM 1495 C C . LYS A 1 192 ? 5.582 -17.819 8.290 1.00 84.50 192 LYS A C 1
ATOM 1497 O O . LYS A 1 192 ? 5.539 -18.636 9.200 1.00 84.50 192 LYS A O 1
ATOM 1502 N N . PHE A 1 193 ? 6.625 -17.019 8.074 1.00 85.00 193 PHE A N 1
ATOM 1503 C CA . PHE A 1 193 ? 7.848 -17.013 8.880 1.00 85.00 193 PHE A CA 1
ATOM 1504 C C . PHE A 1 193 ? 7.855 -15.923 9.957 1.00 85.00 193 PHE A C 1
ATOM 1506 O O . PHE A 1 193 ? 8.706 -15.947 10.841 1.00 85.00 193 PHE A O 1
ATOM 1513 N N . VAL A 1 194 ? 6.929 -14.962 9.894 1.00 81.50 194 VAL A N 1
ATOM 1514 C CA . VAL A 1 194 ? 6.822 -13.899 10.898 1.00 81.50 194 VAL A CA 1
ATOM 1515 C C . VAL A 1 194 ? 6.260 -14.486 12.192 1.00 81.50 194 VAL A C 1
ATOM 1517 O O . VAL A 1 194 ? 5.108 -14.913 12.240 1.00 81.50 194 VAL A O 1
ATOM 1520 N N . LEU A 1 195 ? 7.081 -14.493 13.244 1.00 78.69 195 LEU A N 1
ATOM 1521 C CA . LEU A 1 195 ? 6.634 -14.791 14.600 1.00 78.69 195 LEU A CA 1
ATOM 1522 C C . LEU A 1 195 ? 5.799 -13.607 15.113 1.00 78.69 195 LEU A C 1
ATOM 1524 O O . LEU A 1 195 ? 6.294 -12.483 15.194 1.00 78.69 195 LEU A O 1
ATOM 1528 N N . TYR A 1 196 ? 4.537 -13.860 15.454 1.00 68.19 196 TYR A N 1
ATOM 1529 C CA . TYR A 1 196 ? 3.660 -12.872 16.079 1.00 68.19 196 TYR A CA 1
ATOM 1530 C C . TYR A 1 196 ? 3.819 -12.949 17.600 1.00 68.19 196 TYR A C 1
ATOM 1532 O O . TYR A 1 196 ? 3.020 -13.595 18.268 1.00 68.19 196 TYR A O 1
ATOM 1540 N N . ASP A 1 197 ? 4.865 -12.323 18.140 1.00 73.69 197 ASP A N 1
ATOM 1541 C CA . ASP A 1 197 ? 4.983 -12.114 19.587 1.00 73.69 197 ASP A CA 1
ATOM 1542 C C . ASP A 1 197 ? 4.480 -10.695 19.932 1.00 73.69 197 ASP A C 1
ATOM 1544 O O . ASP A 1 197 ? 5.080 -9.714 19.475 1.00 73.69 197 ASP A O 1
ATOM 1548 N N . PRO A 1 198 ? 3.395 -10.557 20.722 1.00 64.25 198 PRO A N 1
ATOM 1549 C CA . PRO A 1 198 ? 2.842 -9.265 21.138 1.00 64.25 198 PRO A CA 1
ATOM 1550 C C . PRO A 1 198 ? 3.828 -8.358 21.892 1.00 64.25 198 PRO A C 1
ATOM 1552 O O . PRO A 1 198 ? 3.592 -7.152 21.992 1.00 64.25 198 PRO A O 1
ATOM 1555 N N . LYS A 1 199 ? 4.935 -8.907 22.410 1.00 68.56 199 LYS A N 1
ATOM 1556 C CA . LYS A 1 199 ? 5.994 -8.142 23.088 1.00 68.56 199 LYS A CA 1
ATOM 1557 C C . LYS A 1 199 ? 6.780 -7.255 22.120 1.00 68.56 199 LYS A C 1
ATOM 1559 O O . LYS A 1 199 ? 7.279 -6.205 22.525 1.00 68.56 199 LYS A O 1
ATOM 1564 N N . PHE A 1 200 ? 6.882 -7.638 20.844 1.00 74.38 200 PHE A N 1
ATOM 1565 C CA . PHE A 1 200 ? 7.586 -6.857 19.826 1.00 74.38 200 PHE A CA 1
ATOM 1566 C C . PHE A 1 200 ? 6.616 -5.966 19.051 1.00 74.38 200 PHE A C 1
ATOM 1568 O O . PHE A 1 200 ? 5.992 -6.361 18.065 1.00 74.38 200 PHE A O 1
ATOM 1575 N N . VAL A 1 201 ? 6.512 -4.718 19.501 1.00 75.31 201 VAL A N 1
ATOM 1576 C CA . VAL A 1 201 ? 5.611 -3.727 18.913 1.00 75.31 201 VAL A CA 1
ATOM 1577 C C . VAL A 1 201 ? 6.217 -3.126 17.650 1.00 75.31 201 VAL A C 1
ATOM 1579 O O . VAL A 1 201 ? 7.359 -2.674 17.653 1.00 75.31 201 VAL A O 1
ATOM 1582 N N . TRP A 1 202 ? 5.419 -3.055 16.583 1.00 80.31 202 TRP A N 1
ATOM 1583 C CA . TRP A 1 202 ? 5.762 -2.349 15.349 1.00 80.31 202 TRP A CA 1
ATOM 1584 C C . TRP A 1 202 ? 5.185 -0.929 15.384 1.00 80.31 202 TRP A C 1
ATOM 1586 O O . TRP A 1 202 ? 3.986 -0.762 15.147 1.00 80.31 202 TRP A O 1
ATOM 1596 N N . PRO A 1 203 ? 5.998 0.122 15.614 1.00 83.44 203 PRO A N 1
ATOM 1597 C CA . PRO A 1 203 ? 5.473 1.469 15.853 1.00 83.44 203 PRO A CA 1
ATOM 1598 C C . PRO A 1 203 ? 4.647 2.011 14.683 1.00 83.44 203 PRO A C 1
ATOM 1600 O O . PRO A 1 203 ? 3.632 2.671 14.883 1.00 83.44 203 PRO A O 1
ATOM 1603 N N . LYS A 1 204 ? 5.043 1.690 13.442 1.00 80.81 204 LYS A N 1
ATOM 1604 C CA . LYS A 1 204 ? 4.303 2.097 12.238 1.00 80.81 204 LYS A CA 1
ATOM 1605 C C . LYS A 1 204 ? 2.897 1.504 12.189 1.00 80.81 204 LYS A C 1
ATOM 1607 O O . LYS A 1 204 ? 1.952 2.234 11.911 1.00 80.81 204 LYS A O 1
ATOM 1612 N N . ALA A 1 205 ? 2.769 0.212 12.487 1.00 80.56 205 ALA A N 1
ATOM 1613 C CA . ALA A 1 205 ? 1.474 -0.453 12.519 1.00 80.56 205 ALA A CA 1
ATOM 1614 C C . ALA A 1 205 ? 0.608 0.098 13.662 1.00 80.56 205 ALA A C 1
ATOM 1616 O O . ALA A 1 205 ? -0.566 0.379 13.449 1.00 80.56 205 ALA A O 1
ATOM 1617 N N . LEU A 1 206 ? 1.209 0.345 14.832 1.00 82.19 206 LEU A N 1
ATOM 1618 C CA . LEU A 1 206 ? 0.521 0.892 16.003 1.00 82.19 206 LEU A CA 1
ATOM 1619 C C . LEU A 1 206 ? -0.084 2.282 15.746 1.00 82.19 206 LEU A C 1
ATOM 1621 O O . LEU A 1 206 ? -1.209 2.565 16.151 1.00 82.19 206 LEU A O 1
ATOM 1625 N N . MET A 1 207 ? 0.642 3.156 15.044 1.00 84.75 207 MET A N 1
ATOM 1626 C CA . MET A 1 207 ? 0.122 4.477 14.674 1.00 84.75 207 MET A CA 1
ATOM 1627 C C . MET A 1 207 ? -1.091 4.368 13.739 1.00 84.75 207 MET A C 1
ATOM 1629 O O . MET A 1 207 ? -2.078 5.080 13.918 1.00 84.75 207 MET A O 1
ATOM 1633 N N . GLN A 1 208 ? -1.043 3.452 12.766 1.00 84.19 208 GLN A N 1
ATOM 1634 C CA . GLN A 1 208 ? -2.144 3.232 11.825 1.00 84.19 208 GLN A CA 1
ATOM 1635 C C . GLN A 1 208 ? -3.373 2.613 12.506 1.00 84.19 208 GLN A C 1
ATOM 1637 O O . GLN A 1 208 ? -4.506 3.007 12.215 1.00 84.19 208 GLN A O 1
ATOM 1642 N N . THR A 1 209 ? -3.190 1.664 13.426 1.00 81.19 209 THR A N 1
ATOM 1643 C CA . THR A 1 209 ? -4.316 1.066 14.159 1.00 81.19 209 THR A CA 1
ATOM 1644 C C . THR A 1 209 ? -4.943 2.062 15.127 1.00 81.19 209 THR A C 1
ATOM 1646 O O . THR A 1 209 ? -6.167 2.179 15.152 1.00 81.19 209 THR A O 1
ATOM 1649 N N . SER A 1 210 ? -4.127 2.851 15.830 1.00 84.38 210 SER A N 1
ATOM 1650 C CA . SER A 1 210 ? -4.600 3.915 16.723 1.00 84.38 210 SER A CA 1
ATOM 1651 C C . SER A 1 210 ? -5.451 4.954 15.982 1.00 84.38 210 SER A C 1
ATOM 1653 O O . SER A 1 210 ? -6.567 5.260 16.403 1.00 84.38 210 SER A O 1
ATOM 1655 N N . LEU A 1 211 ? -4.995 5.422 14.813 1.00 84.75 211 LEU A N 1
ATOM 1656 C CA . LEU A 1 211 ? -5.759 6.374 13.999 1.00 84.75 211 LEU A CA 1
ATOM 1657 C C . LEU A 1 211 ? -7.100 5.793 13.520 1.00 84.75 211 LEU A C 1
ATOM 1659 O O . LEU A 1 211 ? -8.118 6.480 13.551 1.00 84.75 211 LEU A O 1
ATOM 1663 N N . SER A 1 212 ? -7.126 4.515 13.138 1.00 82.19 212 SER A N 1
ATOM 1664 C CA . SER A 1 212 ? -8.374 3.830 12.764 1.00 82.19 212 SER A CA 1
ATOM 1665 C C . SER A 1 212 ? -9.337 3.708 13.947 1.00 82.19 212 SER A C 1
ATOM 1667 O O . SER A 1 212 ? -10.544 3.891 13.787 1.00 82.19 212 SER A O 1
ATOM 1669 N N . GLY A 1 213 ? -8.803 3.433 15.142 1.00 80.38 213 GLY A N 1
ATOM 1670 C CA . GLY A 1 213 ? -9.566 3.406 16.389 1.00 80.38 213 GLY A CA 1
ATOM 1671 C C . GLY A 1 213 ? -10.180 4.767 16.719 1.00 80.38 213 GLY A C 1
ATOM 1672 O O . GLY A 1 213 ? -11.347 4.839 17.096 1.00 80.38 213 GLY A O 1
ATOM 1673 N N . LEU A 1 214 ? -9.450 5.861 16.490 1.00 82.38 214 LEU A N 1
ATOM 1674 C CA . LEU A 1 214 ? -9.979 7.220 16.648 1.00 82.38 214 LEU A CA 1
ATOM 1675 C C . LEU A 1 214 ? -11.122 7.517 15.670 1.00 82.38 214 LEU A C 1
ATOM 1677 O O . LEU A 1 214 ? -12.164 8.021 16.091 1.00 82.38 214 LEU A O 1
ATOM 1681 N N . SER A 1 215 ? -10.971 7.171 14.387 1.00 80.38 215 SER A N 1
ATOM 1682 C CA . SER A 1 215 ? -12.049 7.327 13.396 1.00 80.38 215 SER A CA 1
ATOM 1683 C C . SER A 1 215 ? -13.306 6.546 13.786 1.00 80.38 215 SER A C 1
ATOM 1685 O O . SER A 1 215 ? -14.418 7.018 13.559 1.00 80.38 215 SER A O 1
ATOM 1687 N N . ARG A 1 216 ? -13.139 5.383 14.425 1.00 77.44 216 ARG A N 1
ATOM 1688 C CA . ARG A 1 216 ? -14.249 4.595 14.965 1.00 77.44 216 ARG A CA 1
ATOM 1689 C C . ARG A 1 216 ? -14.921 5.259 16.166 1.00 77.44 216 ARG A C 1
ATOM 1691 O O . ARG A 1 216 ? -16.140 5.374 16.176 1.00 77.44 216 ARG A O 1
ATOM 1698 N N . LYS A 1 217 ? -14.163 5.750 17.147 1.00 81.06 217 LYS A N 1
ATOM 1699 C CA . LYS A 1 217 ? -14.740 6.468 18.301 1.00 81.06 217 LYS A CA 1
ATOM 1700 C C . LYS A 1 217 ? -15.525 7.708 17.863 1.00 81.06 217 LYS A C 1
ATOM 1702 O O . LYS A 1 217 ? -16.576 8.010 18.416 1.00 81.06 217 LYS A O 1
ATOM 1707 N N . ALA A 1 218 ? -15.052 8.391 16.820 1.00 76.38 218 ALA A N 1
ATOM 1708 C CA . ALA A 1 218 ? -15.757 9.524 16.226 1.00 76.38 218 ALA A CA 1
ATOM 1709 C C . ALA A 1 218 ? -17.091 9.141 15.546 1.00 76.38 218 ALA A C 1
ATOM 1711 O O . ALA A 1 218 ? -17.968 9.996 15.434 1.00 76.38 218 ALA A O 1
ATOM 1712 N N . LEU A 1 219 ? -17.260 7.890 15.093 1.00 70.44 219 LEU A N 1
ATOM 1713 C CA . LEU A 1 219 ? -18.555 7.365 14.635 1.00 70.44 219 LEU A CA 1
ATOM 1714 C C . LEU A 1 219 ? -19.504 7.126 15.799 1.00 70.44 219 LEU A C 1
ATOM 1716 O O . LEU A 1 219 ? -20.653 7.546 15.741 1.00 70.44 219 LEU A O 1
ATOM 1720 N N . GLU A 1 220 ? -19.012 6.469 16.847 1.00 74.44 220 GLU A N 1
ATOM 1721 C CA . GLU A 1 220 ? -19.809 6.107 18.022 1.00 74.44 220 GLU A CA 1
ATOM 1722 C C . GLU A 1 220 ? -20.353 7.348 18.747 1.00 74.44 220 GLU A C 1
ATOM 1724 O O . GLU A 1 220 ? -21.437 7.298 19.306 1.00 74.44 220 GLU A O 1
ATOM 1729 N N . GLN A 1 221 ? -19.653 8.486 18.680 1.00 72.06 221 GLN A N 1
ATOM 1730 C CA . GLN A 1 221 ? -20.136 9.771 19.208 1.00 72.06 221 GLN A CA 1
ATOM 1731 C C . GLN A 1 221 ? -21.211 10.457 18.347 1.00 72.06 221 GLN A C 1
ATOM 1733 O O . GLN A 1 221 ? -21.861 11.386 18.823 1.00 72.06 221 GLN A O 1
ATOM 1738 N N . LYS A 1 222 ? -21.344 10.080 17.069 1.00 64.44 222 LYS A N 1
ATOM 1739 C CA . LYS A 1 222 ? -22.321 10.666 16.134 1.00 64.44 222 LYS A CA 1
ATOM 1740 C C . LYS A 1 222 ? -23.617 9.857 16.026 1.00 64.44 222 LYS A C 1
ATOM 1742 O O . LYS A 1 222 ? -24.581 10.393 15.480 1.00 64.44 222 LYS A O 1
ATOM 1747 N N . ALA A 1 223 ? -23.603 8.598 16.463 1.00 54.59 223 ALA A N 1
ATOM 1748 C CA . ALA A 1 223 ? -24.762 7.708 16.520 1.00 54.59 223 ALA A CA 1
ATOM 1749 C C . ALA A 1 223 ? -25.601 7.980 17.776 1.00 54.59 223 ALA A C 1
ATOM 1751 O O . ALA A 1 223 ? -26.842 7.862 17.668 1.00 54.59 223 ALA A O 1
#

Organism: Dekkera bruxellensis (NCBI:txid5007)

Radius of gyration: 23.76 Å; chains: 1; bounding box: 52×68×61 Å

InterPro domains:
  IPR004648 Tetrapeptide transporter, OPT1/isp4 [PTHR22601] (52-212)
  IPR004813 Oligopeptide transporter, OPT superfamily [PF03169] (61-211)